Protein AF-A0A8X6MW96-F1 (afdb_monomer_lite)

pLDDT: mean 71.82, std 19.77, range [29.52, 98.19]

Structure (mmCIF, N/CA/C/O backbone):
data_AF-A0A8X6MW96-F1
#
_entry.id   AF-A0A8X6MW96-F1
#
loop_
_atom_site.group_PDB
_atom_site.id
_atom_site.type_symbol
_atom_site.label_atom_id
_atom_site.label_alt_id
_atom_site.label_comp_id
_atom_site.label_asym_id
_atom_site.label_entity_id
_atom_site.label_seq_id
_atom_site.pdbx_PDB_ins_code
_atom_site.Cartn_x
_atom_site.Cartn_y
_atom_site.Cartn_z
_atom_site.occupancy
_atom_site.B_iso_or_equiv
_atom_site.auth_seq_id
_atom_site.auth_comp_id
_atom_site.auth_asym_id
_atom_site.auth_atom_id
_atom_site.pdbx_PDB_model_num
ATOM 1 N N . MET A 1 1 ? -26.570 5.049 0.231 1.00 34.94 1 MET A N 1
ATOM 2 C CA . MET A 1 1 ? -25.877 5.867 -0.788 1.00 34.94 1 MET A CA 1
ATOM 3 C C . MET A 1 1 ? -24.520 6.232 -0.209 1.00 34.94 1 MET A C 1
ATOM 5 O O . MET A 1 1 ? -24.479 6.947 0.780 1.00 34.94 1 MET A O 1
ATOM 9 N N . GLY A 1 2 ? -23.455 5.563 -0.654 1.00 36.19 2 GLY A N 1
ATOM 10 C CA . GLY A 1 2 ? -22.195 5.472 0.093 1.00 36.19 2 GLY A CA 1
ATOM 11 C C . GLY A 1 2 ? -21.265 6.668 -0.106 1.00 36.19 2 GLY A C 1
ATOM 12 O O . GLY A 1 2 ? -21.049 7.098 -1.231 1.00 36.19 2 GLY A O 1
ATOM 13 N N . ASN A 1 3 ? -20.641 7.126 0.983 1.00 44.50 3 ASN A N 1
ATOM 14 C CA . ASN A 1 3 ? -19.585 8.152 1.017 1.00 44.50 3 ASN A CA 1
ATOM 15 C C . ASN A 1 3 ? -18.374 7.868 0.099 1.00 44.50 3 ASN A C 1
ATOM 17 O O . ASN A 1 3 ? -17.526 8.740 -0.076 1.00 44.50 3 ASN A O 1
ATOM 21 N N . SER A 1 4 ? -18.265 6.670 -0.485 1.00 42.59 4 SER A N 1
ATOM 22 C CA . SER A 1 4 ? -17.166 6.296 -1.376 1.00 42.59 4 SER A CA 1
ATOM 23 C C . SER A 1 4 ? -17.198 7.038 -2.710 1.00 42.59 4 SER A C 1
ATOM 25 O O . SER A 1 4 ? -16.136 7.368 -3.221 1.00 42.59 4 SER A O 1
ATOM 27 N N . SER A 1 5 ? -18.376 7.341 -3.266 1.00 43.88 5 SER A N 1
ATOM 28 C CA . SER A 1 5 ? -18.487 8.084 -4.529 1.00 43.88 5 SER A CA 1
ATOM 29 C C . SER A 1 5 ? -18.128 9.558 -4.352 1.00 43.88 5 SER A C 1
ATOM 31 O O . SER A 1 5 ? -17.422 10.110 -5.186 1.00 43.88 5 SER A O 1
ATOM 33 N N . PHE A 1 6 ? -18.523 10.167 -3.231 1.00 49.69 6 PHE A N 1
ATOM 34 C CA . PHE A 1 6 ? -18.127 11.534 -2.884 1.00 49.69 6 PHE A CA 1
ATOM 35 C C . PHE A 1 6 ? -16.622 11.647 -2.618 1.00 49.69 6 PHE A C 1
ATOM 37 O O . PHE A 1 6 ? -15.976 12.542 -3.150 1.00 49.69 6 PHE A O 1
ATOM 44 N N . LEU A 1 7 ? -16.034 10.724 -1.847 1.00 43.62 7 LEU A N 1
ATOM 45 C CA . LEU A 1 7 ? -14.582 10.698 -1.646 1.00 43.62 7 LEU A CA 1
ATOM 46 C C . LEU A 1 7 ? -13.837 10.428 -2.955 1.00 43.62 7 LEU A C 1
ATOM 48 O O . LEU A 1 7 ? -12.815 11.057 -3.199 1.00 43.62 7 LEU A O 1
ATOM 52 N N . LEU A 1 8 ? -14.352 9.547 -3.817 1.00 44.94 8 LEU A N 1
ATOM 53 C CA . LEU A 1 8 ? -13.788 9.312 -5.144 1.00 44.94 8 LEU A CA 1
ATOM 54 C C . LEU A 1 8 ? -13.831 10.578 -6.003 1.00 44.94 8 LEU A C 1
ATOM 56 O O . LEU A 1 8 ? -12.828 10.887 -6.631 1.00 44.94 8 LEU A O 1
ATOM 60 N N . GLU A 1 9 ? -14.934 11.327 -6.016 1.00 49.25 9 GLU A N 1
ATOM 61 C CA . GLU A 1 9 ? -15.015 12.610 -6.727 1.00 49.25 9 GLU A CA 1
ATOM 62 C C . GLU A 1 9 ? -14.120 13.683 -6.110 1.00 49.25 9 GLU A C 1
ATOM 64 O O . GLU A 1 9 ? -13.469 14.427 -6.839 1.00 49.25 9 GLU A O 1
ATOM 69 N N . LEU A 1 10 ? -14.017 13.738 -4.782 1.00 48.44 10 LEU A N 1
ATOM 70 C CA . LEU A 1 10 ? -13.117 14.646 -4.080 1.00 48.44 10 LEU A CA 1
ATOM 71 C C . LEU A 1 10 ? -11.655 14.326 -4.424 1.00 48.44 10 LEU A C 1
ATOM 73 O O . LEU A 1 10 ? -10.903 15.224 -4.783 1.00 48.44 10 LEU A O 1
ATOM 77 N N . PHE A 1 11 ? -11.249 13.054 -4.399 1.00 45.62 11 PHE A N 1
ATOM 78 C CA . PHE A 1 11 ? -9.911 12.624 -4.813 1.00 45.62 11 PHE A CA 1
ATOM 79 C C . PHE A 1 11 ? -9.698 12.746 -6.328 1.00 45.62 11 PHE A C 1
ATOM 81 O O . PHE A 1 11 ? -8.593 13.063 -6.746 1.00 45.62 11 PHE A O 1
ATOM 88 N N . LYS A 1 12 ? -10.723 12.580 -7.168 1.00 45.44 12 LYS A N 1
ATOM 89 C CA . LYS A 1 12 ? -10.636 12.872 -8.610 1.00 45.44 12 LYS A CA 1
ATOM 90 C C . LYS A 1 12 ? -10.573 14.365 -8.902 1.00 45.44 12 LYS A C 1
ATOM 92 O O . LYS A 1 12 ? -10.003 14.764 -9.895 1.00 45.44 12 LYS A O 1
ATOM 97 N N . THR A 1 13 ? -11.137 15.220 -8.067 1.00 45.59 13 THR A N 1
ATOM 98 C CA . THR A 1 13 ? -11.104 16.665 -8.316 1.00 45.59 13 THR A CA 1
ATOM 99 C C . THR A 1 13 ? -9.831 17.256 -7.720 1.00 45.59 13 THR A C 1
ATOM 101 O O . THR A 1 13 ? -9.017 17.853 -8.417 1.00 45.59 13 THR A O 1
ATOM 104 N N . TYR A 1 14 ? -9.591 17.013 -6.433 1.00 44.19 14 TYR A N 1
ATOM 105 C CA . TYR A 1 14 ? -8.442 17.544 -5.705 1.00 44.19 14 TYR A CA 1
ATOM 106 C C . TYR A 1 14 ? -7.178 16.709 -5.867 1.00 44.19 14 TYR A C 1
ATOM 108 O O . TYR A 1 14 ? -6.100 17.282 -5.929 1.00 44.19 14 TYR A O 1
ATOM 116 N N . GLY A 1 15 ? -7.274 15.383 -5.964 1.00 43.66 15 GLY A N 1
ATOM 117 C CA . GLY A 1 15 ? -6.125 14.515 -6.240 1.00 43.66 15 GLY A CA 1
ATOM 118 C C . GLY A 1 15 ? -5.692 14.570 -7.703 1.00 43.66 15 GLY A C 1
ATOM 119 O O . GLY A 1 15 ? -4.501 14.455 -7.963 1.00 43.66 15 GLY A O 1
ATOM 120 N N . THR A 1 16 ? -6.591 14.866 -8.648 1.00 47.44 16 THR A N 1
ATOM 121 C CA . THR A 1 16 ? -6.175 15.226 -10.010 1.00 47.44 16 THR A CA 1
ATOM 122 C C . THR A 1 16 ? -5.584 16.626 -10.041 1.00 47.44 16 THR A C 1
ATOM 124 O O . THR A 1 16 ? -4.539 16.770 -10.643 1.00 47.44 16 THR A O 1
ATOM 127 N N . CYS A 1 17 ? -6.109 17.631 -9.332 1.00 38.97 17 CYS A N 1
ATOM 128 C CA . CYS A 1 17 ? -5.441 18.941 -9.238 1.00 38.97 17 CYS A CA 1
ATOM 129 C C . CYS A 1 17 ? -4.075 18.877 -8.532 1.00 38.97 17 CYS A C 1
ATOM 131 O O . CYS A 1 17 ? -3.122 19.483 -9.007 1.00 38.97 17 CYS A O 1
ATOM 133 N N . LEU A 1 18 ? -3.950 18.118 -7.439 1.00 42.97 18 LEU A N 1
ATOM 134 C CA . LEU A 1 18 ? -2.696 17.906 -6.712 1.00 42.97 18 LEU A CA 1
ATOM 135 C C . LEU A 1 18 ? -1.735 17.025 -7.517 1.00 42.97 18 LEU A C 1
ATOM 137 O O . LEU A 1 18 ? -0.554 17.323 -7.585 1.00 42.97 18 LEU A O 1
ATOM 141 N N . GLY A 1 19 ? -2.234 15.979 -8.172 1.00 40.81 19 GLY A N 1
ATOM 142 C CA . GLY A 1 19 ? -1.462 15.116 -9.064 1.00 40.81 19 GLY A CA 1
ATOM 143 C C . GLY A 1 19 ? -1.008 15.844 -10.326 1.00 40.81 19 GLY A C 1
ATOM 144 O O . GLY A 1 19 ? 0.118 15.640 -10.764 1.00 40.81 19 GLY A O 1
ATOM 145 N N . PHE A 1 20 ? -1.831 16.743 -10.872 1.00 40.94 20 PHE A N 1
ATOM 146 C CA . PHE A 1 20 ? -1.469 17.628 -11.977 1.00 40.94 20 PHE A CA 1
ATOM 147 C C . PHE A 1 20 ? -0.435 18.643 -11.500 1.00 40.94 20 PHE A C 1
ATOM 149 O O . PHE A 1 20 ? 0.598 18.746 -12.135 1.00 40.94 20 PHE A O 1
ATOM 156 N N . PHE A 1 21 ? -0.646 19.302 -10.355 1.00 42.78 21 PHE A N 1
ATOM 157 C CA . PHE A 1 21 ? 0.304 20.239 -9.743 1.00 42.78 21 PHE A CA 1
ATOM 158 C C . PHE A 1 21 ? 1.662 19.585 -9.449 1.00 42.78 21 PHE A C 1
ATOM 160 O O . PHE A 1 21 ? 2.697 20.128 -9.819 1.00 42.78 21 PHE A O 1
ATOM 167 N N . VAL A 1 22 ? 1.677 18.393 -8.847 1.00 44.88 22 VAL A N 1
ATOM 168 C CA . VAL A 1 22 ? 2.905 17.646 -8.544 1.00 44.88 22 VAL A CA 1
ATOM 169 C C . VAL A 1 22 ? 3.593 17.176 -9.832 1.00 44.88 22 VAL A C 1
ATOM 171 O O . VAL A 1 22 ? 4.801 17.352 -9.973 1.00 44.88 22 VAL A O 1
ATOM 174 N N . ASN A 1 23 ? 2.846 16.663 -10.816 1.00 39.69 23 ASN A N 1
ATOM 175 C CA . ASN A 1 23 ? 3.429 16.227 -12.088 1.00 39.69 23 ASN A CA 1
ATOM 176 C C . ASN A 1 23 ? 3.961 17.381 -12.947 1.00 39.69 23 ASN A C 1
ATOM 178 O O . ASN A 1 23 ? 5.048 17.255 -13.514 1.00 39.69 23 ASN A O 1
ATOM 182 N N . THR A 1 24 ? 3.230 18.495 -13.064 1.00 39.62 24 THR A N 1
ATOM 183 C CA . THR A 1 24 ? 3.631 19.627 -13.914 1.00 39.62 24 THR A CA 1
ATOM 184 C C . THR A 1 24 ? 4.738 20.463 -13.289 1.00 39.62 24 THR A C 1
ATOM 186 O O . THR A 1 24 ? 5.618 20.914 -14.023 1.00 39.62 24 THR A O 1
ATOM 189 N N . HIS A 1 25 ? 4.740 20.652 -11.964 1.00 37.94 25 HIS A N 1
ATOM 190 C CA . HIS A 1 25 ? 5.747 21.489 -11.308 1.00 37.94 25 HIS A CA 1
ATOM 191 C C . HIS A 1 25 ? 7.007 20.742 -10.877 1.00 37.94 25 HIS A C 1
ATOM 193 O O . HIS A 1 25 ? 8.072 21.356 -10.891 1.00 37.94 25 HIS A O 1
ATOM 199 N N . PHE A 1 26 ? 6.925 19.455 -10.521 1.00 39.31 26 PHE A N 1
ATOM 200 C CA . PHE A 1 26 ? 8.068 18.758 -9.923 1.00 39.31 26 PHE A CA 1
ATOM 201 C C . PHE A 1 26 ? 8.682 17.665 -10.799 1.00 39.31 26 PHE A C 1
ATOM 203 O O . PHE A 1 26 ? 9.874 17.414 -10.656 1.00 39.31 26 PHE A O 1
ATOM 210 N N . LEU A 1 27 ? 7.931 17.027 -11.709 1.00 42.34 27 LEU A N 1
ATOM 211 C CA . LEU A 1 27 ? 8.380 15.743 -12.269 1.00 42.34 27 LEU A CA 1
ATOM 212 C C . LEU A 1 27 ? 8.700 15.710 -13.767 1.00 42.34 27 LEU A C 1
ATOM 214 O O . LEU A 1 27 ? 9.281 14.709 -14.169 1.00 42.34 27 LEU A O 1
ATOM 218 N N . LYS A 1 28 ? 8.384 16.746 -14.578 1.00 43.22 28 LYS A N 1
ATOM 219 C CA . LYS A 1 28 ? 8.680 16.842 -16.041 1.00 43.22 28 LYS A CA 1
ATOM 220 C C . LYS A 1 28 ? 8.851 15.461 -16.718 1.00 43.22 28 LYS A C 1
ATOM 222 O O . LYS A 1 28 ? 9.893 15.175 -17.304 1.00 43.22 28 LYS A O 1
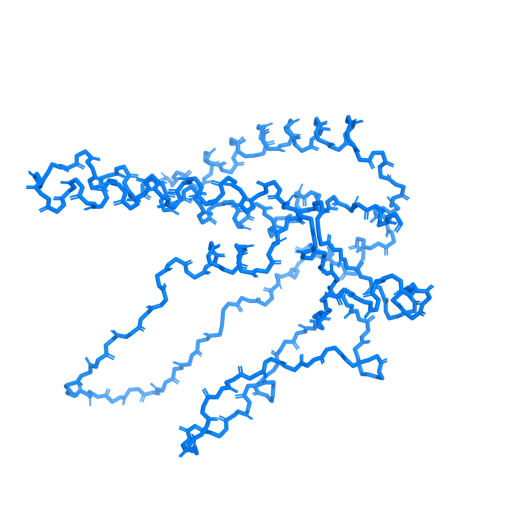ATOM 227 N N . SER A 1 29 ? 7.869 14.570 -16.553 1.00 39.66 29 SER A N 1
ATOM 228 C CA . SER A 1 29 ? 8.108 13.139 -16.778 1.00 39.66 29 SER A CA 1
ATOM 229 C C . SER A 1 29 ? 8.206 12.834 -18.280 1.00 39.66 29 SER A C 1
ATOM 231 O O . SER A 1 29 ? 7.268 13.157 -19.011 1.00 39.66 29 SER A O 1
ATOM 233 N N . PRO A 1 30 ? 9.302 12.216 -18.765 1.00 42.81 30 PRO A N 1
ATOM 234 C CA . PRO A 1 30 ? 9.485 11.873 -20.175 1.00 42.81 30 PRO A CA 1
ATOM 235 C C . PRO A 1 30 ? 8.905 10.494 -20.545 1.00 42.81 30 PRO A C 1
ATOM 237 O O . PRO A 1 30 ? 9.219 9.970 -21.612 1.00 42.81 30 PRO A O 1
ATOM 240 N N . ILE A 1 31 ? 8.088 9.870 -19.684 1.00 42.78 31 ILE A N 1
ATOM 241 C CA . ILE A 1 31 ? 7.496 8.561 -19.986 1.00 42.78 31 ILE A CA 1
ATOM 242 C C . ILE A 1 31 ? 6.427 8.694 -21.071 1.00 42.78 31 ILE A C 1
ATOM 244 O O . ILE A 1 31 ? 5.419 9.382 -20.901 1.00 42.78 31 ILE A O 1
ATOM 248 N N . ASP A 1 32 ? 6.606 7.940 -22.156 1.00 52.19 32 ASP A N 1
ATOM 249 C CA . ASP A 1 32 ? 5.532 7.656 -23.099 1.00 52.19 32 ASP A CA 1
ATOM 250 C C . ASP A 1 32 ? 4.525 6.703 -22.442 1.00 52.19 32 ASP A C 1
ATOM 252 O O . ASP A 1 32 ? 4.689 5.480 -22.432 1.00 52.19 32 ASP A O 1
ATOM 256 N N . THR A 1 33 ? 3.462 7.275 -21.877 1.00 46.66 33 THR A N 1
ATOM 257 C CA . THR A 1 33 ? 2.347 6.541 -21.262 1.00 46.66 33 THR A CA 1
ATOM 258 C C . THR A 1 33 ? 1.745 5.492 -22.199 1.00 46.66 33 THR A C 1
ATOM 260 O O . THR A 1 33 ? 1.176 4.509 -21.726 1.00 46.66 33 THR A O 1
ATOM 263 N N . ARG A 1 34 ? 1.922 5.625 -23.523 1.00 50.59 34 ARG A N 1
ATOM 264 C CA . ARG A 1 34 ? 1.442 4.657 -24.518 1.00 50.59 34 ARG A CA 1
ATOM 265 C C . ARG A 1 34 ? 2.232 3.348 -24.502 1.00 50.59 34 ARG A C 1
ATOM 267 O O . ARG A 1 34 ? 1.637 2.310 -24.776 1.00 50.59 34 ARG A O 1
ATOM 274 N N . LYS A 1 35 ? 3.526 3.373 -24.150 1.00 53.75 35 LYS A N 1
ATOM 275 C CA . LYS A 1 35 ? 4.395 2.179 -24.092 1.00 53.75 35 LYS A CA 1
ATOM 276 C C . LYS A 1 35 ? 3.944 1.192 -23.009 1.00 53.75 35 LYS A C 1
ATOM 278 O O . LYS A 1 35 ? 4.022 -0.015 -23.210 1.00 53.75 35 LYS A O 1
ATOM 283 N N . TYR A 1 36 ? 3.441 1.703 -21.885 1.00 51.38 36 TYR A N 1
ATOM 284 C CA . TYR A 1 36 ? 3.087 0.902 -20.707 1.00 51.38 36 TYR A CA 1
ATOM 285 C C . TYR A 1 36 ? 1.573 0.748 -20.492 1.00 51.38 36 TYR A C 1
ATOM 287 O O . TYR A 1 36 ? 1.143 -0.129 -19.742 1.00 51.38 36 TYR A O 1
ATOM 295 N N . ALA A 1 37 ? 0.744 1.547 -21.173 1.00 50.09 37 ALA A N 1
ATOM 296 C CA . ALA A 1 37 ? -0.714 1.447 -21.085 1.00 50.09 37 ALA A CA 1
ATOM 297 C C . ALA A 1 37 ? -1.246 0.067 -21.505 1.00 50.09 37 ALA A C 1
ATOM 299 O O . ALA A 1 37 ? -2.164 -0.450 -20.874 1.00 50.09 37 ALA A O 1
ATOM 300 N N . SER A 1 38 ? -0.665 -0.563 -22.529 1.00 52.03 38 SER A N 1
ATOM 301 C CA . SER A 1 38 ? -1.065 -1.913 -22.956 1.00 52.03 38 SER A CA 1
ATOM 302 C C . SER A 1 38 ? -0.674 -3.004 -21.953 1.00 52.03 38 SER A C 1
ATOM 304 O O . SER A 1 38 ? -1.350 -4.028 -21.888 1.00 52.03 38 SER A O 1
ATOM 306 N N . VAL A 1 39 ? 0.381 -2.773 -21.165 1.00 54.53 39 VAL A N 1
ATOM 307 C CA . VAL A 1 39 ? 0.943 -3.728 -20.198 1.00 54.53 39 VAL A CA 1
ATOM 308 C C . VAL A 1 39 ? 0.195 -3.684 -18.864 1.00 54.53 39 VAL A C 1
ATOM 310 O O . VAL A 1 39 ? -0.086 -4.731 -18.293 1.00 54.53 39 VAL A O 1
ATOM 313 N N . PHE A 1 40 ? -0.167 -2.490 -18.379 1.00 52.34 40 PHE A N 1
ATOM 314 C CA . PHE A 1 40 ? -0.742 -2.318 -17.034 1.00 52.34 40 PHE A CA 1
ATOM 315 C C . PHE A 1 40 ? -2.196 -1.821 -17.021 1.00 52.34 40 PHE A C 1
ATOM 317 O O . PHE A 1 40 ? -2.861 -1.870 -15.986 1.00 52.34 40 PHE A O 1
ATOM 324 N N . VAL A 1 41 ? -2.717 -1.332 -18.153 1.00 49.41 41 VAL A N 1
ATOM 325 C CA . VAL A 1 41 ? -4.037 -0.684 -18.246 1.00 49.41 41 VAL A CA 1
ATOM 326 C C . VAL A 1 41 ? -4.913 -1.392 -19.279 1.00 49.41 41 VAL A C 1
ATOM 328 O O . VAL A 1 41 ? -5.479 -0.792 -20.192 1.00 49.41 41 VAL A O 1
ATOM 331 N N . THR A 1 42 ? -5.115 -2.698 -19.119 1.00 48.75 42 THR A N 1
ATOM 332 C CA . THR A 1 42 ? -6.269 -3.350 -19.749 1.00 48.75 42 THR A CA 1
ATOM 333 C C . THR A 1 42 ? -7.519 -2.953 -18.957 1.00 48.75 42 THR A C 1
ATOM 335 O O . THR A 1 42 ? -7.634 -3.225 -17.756 1.00 48.75 42 THR A O 1
ATOM 338 N N . LYS A 1 43 ? -8.478 -2.267 -19.600 1.00 49.81 43 LYS A N 1
ATOM 339 C CA . LYS A 1 43 ? -9.700 -1.756 -18.936 1.00 49.81 43 LYS A CA 1
ATOM 340 C C . LYS A 1 43 ? -10.485 -2.843 -18.184 1.00 49.81 43 LYS A C 1
ATOM 342 O O . LYS A 1 43 ? -11.088 -2.535 -17.163 1.00 49.81 43 LYS A O 1
ATOM 347 N N . ASN A 1 44 ? -10.389 -4.098 -18.624 1.00 52.12 44 ASN A N 1
ATOM 348 C CA . ASN A 1 44 ? -11.185 -5.216 -18.108 1.00 52.12 44 ASN A CA 1
ATOM 349 C C . ASN A 1 44 ? -10.477 -6.095 -17.058 1.00 52.12 44 ASN A C 1
ATOM 351 O O . ASN A 1 44 ? -11.092 -7.039 -16.577 1.00 52.12 44 ASN A O 1
ATOM 355 N N . GLN A 1 45 ? -9.215 -5.827 -16.703 1.00 56.56 45 GLN A N 1
ATOM 356 C CA . GLN A 1 45 ? -8.475 -6.650 -15.734 1.00 56.56 45 GLN A CA 1
ATOM 357 C C . GLN A 1 45 ? -8.253 -5.896 -14.423 1.00 56.56 45 GLN A C 1
ATOM 359 O O . GLN A 1 45 ? -7.695 -4.801 -14.415 1.00 56.56 45 GLN A O 1
ATOM 364 N N . THR A 1 46 ? -8.710 -6.450 -13.305 1.00 59.62 46 THR A N 1
ATOM 365 C CA . THR A 1 46 ? -8.338 -5.982 -11.963 1.00 59.62 46 THR A CA 1
ATOM 366 C C . THR A 1 46 ? -6.991 -6.582 -11.569 1.00 59.62 46 THR A C 1
ATOM 368 O O . THR A 1 46 ? -6.676 -7.696 -11.983 1.00 59.62 46 THR A O 1
ATOM 371 N N . TYR A 1 47 ? -6.202 -5.866 -10.766 1.00 68.12 47 TYR A N 1
ATOM 372 C CA . TYR A 1 47 ? -5.000 -6.449 -10.167 1.00 68.12 47 TYR A CA 1
ATOM 373 C C . TYR A 1 47 ? -5.388 -7.548 -9.161 1.00 68.12 47 TYR A C 1
ATOM 375 O O . TYR A 1 47 ? -6.518 -7.570 -8.662 1.00 68.12 47 TYR A O 1
ATOM 383 N N . GLN A 1 48 ? -4.466 -8.470 -8.876 1.00 70.62 48 GLN A N 1
ATOM 384 C CA . GLN A 1 48 ? -4.683 -9.508 -7.868 1.00 70.62 48 GLN A CA 1
ATOM 385 C C . GLN A 1 48 ? -4.839 -8.875 -6.477 1.00 70.62 48 GLN A C 1
ATOM 387 O O . GLN A 1 48 ? -3.978 -8.120 -6.032 1.00 70.62 48 GLN A O 1
ATOM 392 N N . GLY A 1 49 ? -5.959 -9.164 -5.810 1.00 73.44 49 GLY A N 1
ATOM 393 C CA . GLY A 1 49 ? -6.258 -8.669 -4.466 1.00 73.44 49 GLY A CA 1
ATOM 394 C C . GLY A 1 49 ? -5.633 -9.513 -3.350 1.00 73.44 49 GLY A C 1
ATOM 395 O O . GLY A 1 49 ? -4.669 -10.243 -3.560 1.00 73.44 49 GLY A O 1
ATOM 396 N N . ALA A 1 50 ? -6.204 -9.419 -2.149 1.00 76.75 50 ALA A N 1
ATOM 397 C CA . ALA A 1 50 ? -5.766 -10.210 -1.003 1.00 76.75 50 ALA A CA 1
ATOM 398 C C . ALA A 1 50 ? -6.011 -11.714 -1.212 1.00 76.75 50 ALA A C 1
ATOM 400 O O . ALA A 1 50 ? -6.994 -12.118 -1.838 1.00 76.75 50 ALA A O 1
ATOM 401 N N . LEU A 1 51 ? -5.133 -12.532 -0.636 1.00 75.38 51 LEU A N 1
ATOM 402 C CA . LEU A 1 51 ? -5.308 -13.977 -0.561 1.00 75.38 51 LEU A CA 1
ATOM 403 C C . LEU A 1 51 ? -6.190 -14.321 0.636 1.00 75.38 51 LEU A C 1
ATOM 405 O O . LEU A 1 51 ? -5.967 -13.825 1.738 1.00 75.38 51 LEU A O 1
ATOM 409 N N . ASN A 1 52 ? -7.171 -15.190 0.411 1.00 74.25 52 ASN A N 1
ATOM 410 C CA . ASN A 1 52 ? -8.035 -15.709 1.460 1.00 74.25 52 ASN A CA 1
ATOM 411 C C . ASN A 1 52 ? -7.765 -17.199 1.616 1.00 74.25 52 ASN A C 1
ATOM 413 O O . ASN A 1 52 ? -7.986 -17.972 0.685 1.00 74.25 52 ASN A O 1
ATOM 417 N N . TYR A 1 53 ? -7.309 -17.594 2.799 1.00 72.62 53 TYR A N 1
ATOM 418 C CA . TYR A 1 53 ? -7.190 -18.998 3.152 1.00 72.62 53 TYR A CA 1
ATOM 419 C C . TYR A 1 53 ? -8.487 -19.447 3.827 1.00 72.62 53 TYR A C 1
ATOM 421 O O . TYR A 1 53 ? -8.801 -19.018 4.937 1.00 72.62 53 TYR A O 1
ATOM 429 N N . CYS A 1 54 ? -9.267 -20.276 3.136 1.00 67.75 54 CYS A N 1
ATOM 430 C CA . CYS A 1 54 ? -10.528 -20.802 3.644 1.00 67.75 54 CYS A CA 1
ATOM 431 C C . CYS A 1 54 ? -10.419 -22.316 3.814 1.00 67.75 54 CYS A C 1
ATOM 433 O O . CYS A 1 54 ? -10.364 -23.050 2.829 1.00 67.75 54 CYS A O 1
ATOM 435 N N . ILE A 1 55 ? -10.427 -22.786 5.062 1.00 69.06 55 ILE A N 1
ATOM 436 C CA . ILE A 1 55 ? -10.626 -24.206 5.362 1.00 69.06 55 ILE A CA 1
ATOM 437 C C . ILE A 1 55 ? -12.143 -24.450 5.452 1.00 69.06 55 ILE A C 1
ATOM 439 O O . ILE A 1 55 ? -12.814 -23.719 6.184 1.00 69.06 55 ILE A O 1
ATOM 443 N N . PRO A 1 56 ? -12.705 -25.439 4.733 1.00 66.31 56 PRO A N 1
ATOM 444 C CA . PRO A 1 56 ? -14.132 -25.726 4.797 1.00 66.31 56 PRO A CA 1
ATOM 445 C C . PRO A 1 56 ? -14.605 -26.153 6.197 1.00 66.31 56 PRO A C 1
ATOM 447 O O . PRO A 1 56 ? -13.983 -26.982 6.860 1.00 66.31 56 PRO A O 1
ATOM 450 N N . GLU A 1 57 ? -15.743 -25.570 6.573 1.00 66.56 57 GLU A N 1
ATOM 451 C CA . GLU A 1 57 ? -16.755 -25.939 7.574 1.00 66.56 57 GLU A CA 1
ATOM 452 C C . GLU A 1 57 ? -16.398 -27.036 8.592 1.00 66.56 57 GLU A C 1
ATOM 454 O O . GLU A 1 57 ? -16.769 -28.204 8.465 1.00 66.56 57 GLU A O 1
ATOM 459 N N . LYS A 1 58 ? -15.778 -26.613 9.695 1.00 73.44 58 LYS A N 1
ATOM 460 C CA . LYS A 1 58 ? -15.884 -27.284 10.995 1.00 73.44 58 LYS A CA 1
ATOM 461 C C . LYS A 1 58 ? -16.171 -26.235 12.065 1.00 73.44 58 LYS A C 1
ATOM 463 O O . LYS A 1 58 ? -15.716 -25.098 11.959 1.00 73.44 58 LYS A O 1
ATOM 468 N N . ALA A 1 59 ? -16.943 -26.610 13.080 1.00 82.44 59 ALA A N 1
ATOM 469 C CA . ALA A 1 59 ? -17.018 -25.822 14.302 1.00 82.44 59 ALA A CA 1
ATOM 470 C C . ALA A 1 59 ? -15.708 -26.015 15.074 1.00 82.44 59 ALA A C 1
ATOM 472 O O . ALA A 1 59 ? -15.222 -27.141 15.192 1.00 82.44 59 ALA A O 1
ATOM 473 N N . TYR A 1 60 ? -15.141 -24.917 15.560 1.00 82.88 60 TYR A N 1
ATOM 474 C CA . TYR A 1 60 ? -13.920 -24.916 16.353 1.00 82.88 60 TYR A CA 1
ATOM 475 C C . TYR A 1 60 ? -14.193 -24.183 17.662 1.00 82.88 60 TYR A C 1
ATOM 477 O O . TYR A 1 60 ? -14.727 -23.072 17.643 1.00 82.88 60 TYR A O 1
ATOM 485 N N . ASP A 1 61 ? -13.803 -24.801 18.770 1.00 88.62 61 ASP A N 1
ATOM 486 C CA . ASP A 1 61 ? -13.746 -24.155 20.078 1.00 88.62 61 ASP A CA 1
ATOM 487 C C . ASP A 1 61 ? -12.374 -23.476 20.263 1.00 88.62 61 ASP A C 1
ATOM 489 O O . ASP A 1 61 ? -11.403 -23.825 19.588 1.00 88.62 61 ASP A O 1
ATOM 493 N N . ASP A 1 62 ? -12.297 -22.486 21.157 1.00 90.00 62 ASP A N 1
ATOM 494 C CA . ASP A 1 62 ? -11.047 -21.825 21.578 1.00 90.00 62 ASP A CA 1
ATOM 495 C C . ASP A 1 62 ? -10.197 -21.201 20.449 1.00 90.00 62 ASP A C 1
ATOM 497 O O . ASP A 1 62 ? -8.965 -21.265 20.425 1.00 90.00 62 ASP A O 1
ATOM 501 N N . VAL A 1 63 ? -10.857 -20.529 19.504 1.00 85.81 63 VAL A N 1
ATOM 502 C CA . VAL A 1 63 ? -10.189 -19.848 18.386 1.00 85.81 63 VAL A CA 1
ATOM 503 C C . VAL A 1 63 ? -9.574 -18.515 18.824 1.00 85.81 63 VAL A C 1
ATOM 505 O O . VAL A 1 63 ? -10.268 -17.601 19.270 1.00 85.81 63 VAL A O 1
ATOM 508 N N . SER A 1 64 ? -8.264 -18.365 18.613 1.00 88.50 64 SER A N 1
ATOM 509 C CA . SER A 1 64 ? -7.557 -17.086 18.763 1.00 88.50 64 SER A CA 1
ATOM 510 C C . SER A 1 64 ? -7.523 -16.312 17.445 1.00 88.50 64 SER A C 1
ATOM 512 O O . SER A 1 64 ? -7.097 -16.840 16.420 1.00 88.50 64 SER A O 1
ATOM 514 N N . VAL A 1 65 ? -7.928 -15.038 17.476 1.00 87.00 65 VAL A N 1
ATOM 515 C CA . VAL A 1 65 ? -7.919 -14.148 16.304 1.00 87.00 65 VAL A CA 1
ATOM 516 C C . VAL A 1 65 ? -6.725 -13.202 16.384 1.00 87.00 65 VAL A C 1
ATOM 518 O O . VAL A 1 65 ? -6.608 -12.415 17.323 1.00 87.00 65 VAL A O 1
ATOM 521 N N . MET A 1 66 ? -5.856 -13.262 15.376 1.00 86.44 66 MET A N 1
ATOM 522 C CA . MET A 1 66 ? -4.702 -12.377 15.218 1.00 86.44 66 MET A CA 1
ATOM 523 C C . MET A 1 66 ? -4.853 -11.588 13.916 1.00 86.44 66 MET A C 1
ATOM 525 O O . MET A 1 66 ? -5.231 -12.152 12.893 1.00 86.44 66 MET A O 1
ATOM 529 N N . ASP A 1 67 ? -4.575 -10.286 13.958 1.00 86.19 67 ASP A N 1
ATOM 530 C CA . ASP A 1 67 ? -4.687 -9.390 12.803 1.00 86.19 67 ASP A CA 1
ATOM 531 C C . ASP A 1 67 ? -3.553 -8.355 12.813 1.00 86.19 67 ASP A C 1
ATOM 533 O O . ASP A 1 67 ? -3.068 -7.933 13.869 1.00 86.19 67 ASP A O 1
ATOM 537 N N . PHE A 1 68 ? -3.152 -7.911 11.624 1.00 85.62 68 PHE A N 1
ATOM 538 C CA . PHE A 1 68 ? -2.214 -6.816 11.455 1.00 85.62 68 PHE A CA 1
ATOM 539 C C . PHE A 1 68 ? -2.918 -5.474 11.660 1.00 85.62 68 PHE A C 1
ATOM 541 O O . PHE A 1 68 ? -3.769 -5.038 10.879 1.00 85.62 68 PHE A O 1
ATOM 548 N N . ALA A 1 69 ? -2.486 -4.727 12.673 1.00 84.75 69 ALA A N 1
ATOM 549 C CA . ALA A 1 69 ? -2.980 -3.376 12.886 1.00 84.75 69 ALA A CA 1
ATOM 550 C C . ALA A 1 69 ? -2.549 -2.444 11.737 1.00 84.75 69 ALA A C 1
ATOM 552 O O . ALA A 1 69 ? -1.396 -2.030 11.644 1.00 84.75 69 ALA A O 1
ATOM 553 N N . SER A 1 70 ? -3.511 -2.026 10.909 1.00 85.19 70 SER A N 1
ATOM 554 C CA . SER A 1 70 ? -3.279 -1.093 9.791 1.00 85.19 70 SER A CA 1
ATOM 555 C C . SER A 1 70 ? -2.295 -1.651 8.751 1.00 85.19 70 SER A C 1
ATOM 557 O O . SER A 1 70 ? -1.310 -1.000 8.417 1.00 85.19 70 SER A O 1
ATOM 559 N N . MET A 1 71 ? -2.578 -2.850 8.233 1.00 87.56 71 MET A N 1
ATOM 560 C CA . MET A 1 71 ? -1.724 -3.575 7.281 1.00 87.56 71 MET A CA 1
ATOM 561 C C . MET A 1 71 ? -1.221 -2.721 6.098 1.00 87.56 71 MET A C 1
ATOM 563 O O . MET A 1 71 ? -0.016 -2.517 5.976 1.00 87.56 71 MET A O 1
ATOM 567 N N . TYR A 1 72 ? -2.112 -2.173 5.256 1.00 85.62 72 TYR A N 1
ATOM 568 C CA . TYR A 1 72 ? -1.691 -1.397 4.074 1.00 85.62 72 TYR A CA 1
ATOM 569 C C . TYR A 1 72 ? -0.889 -0.134 4.424 1.00 85.62 72 TYR A C 1
ATOM 571 O O . TYR A 1 72 ? 0.170 0.073 3.833 1.00 85.62 72 TYR A O 1
ATOM 579 N N . PRO A 1 73 ? -1.309 0.694 5.402 1.00 87.25 73 PRO A N 1
ATOM 580 C CA . PRO A 1 73 ? -0.490 1.823 5.838 1.00 87.25 73 PRO A CA 1
ATOM 581 C C . PRO A 1 73 ? 0.905 1.420 6.332 1.00 87.25 73 PRO A C 1
ATOM 583 O O . PRO A 1 73 ? 1.890 2.068 5.990 1.00 87.25 73 PRO A O 1
ATOM 586 N N . SER A 1 74 ? 1.005 0.335 7.102 1.00 87.62 74 SER A N 1
ATOM 587 C CA . SER A 1 74 ? 2.286 -0.178 7.597 1.00 87.62 74 SER A CA 1
ATOM 588 C C . SER A 1 74 ? 3.184 -0.676 6.459 1.00 87.62 74 SER A C 1
ATOM 590 O O . SER A 1 74 ? 4.397 -0.469 6.501 1.00 87.62 74 SER A O 1
ATOM 592 N N . ALA A 1 75 ? 2.607 -1.264 5.408 1.00 85.12 75 ALA A N 1
ATOM 593 C CA . ALA A 1 75 ? 3.342 -1.635 4.200 1.00 85.12 75 ALA A CA 1
ATOM 594 C C . ALA A 1 75 ? 3.897 -0.401 3.462 1.00 85.12 75 ALA A C 1
ATOM 596 O O . ALA A 1 75 ? 5.068 -0.394 3.086 1.00 85.12 75 ALA A O 1
ATOM 597 N N . LEU A 1 76 ? 3.100 0.673 3.331 1.00 84.25 76 LEU A N 1
ATOM 598 C CA . LEU A 1 76 ? 3.560 1.931 2.726 1.00 84.25 76 LEU A CA 1
ATOM 599 C C . LEU A 1 76 ? 4.748 2.533 3.485 1.00 84.25 76 LEU A C 1
ATOM 601 O O . LEU A 1 76 ? 5.719 2.959 2.867 1.00 84.25 76 LEU A O 1
ATOM 605 N N . LEU A 1 77 ? 4.679 2.536 4.820 1.00 87.88 77 LEU A N 1
ATOM 606 C CA . LEU A 1 77 ? 5.743 3.058 5.677 1.00 87.88 77 LEU A CA 1
ATOM 607 C C . LEU A 1 77 ? 7.016 2.213 5.617 1.00 87.88 77 LEU A C 1
ATOM 609 O O . LEU A 1 77 ? 8.099 2.750 5.416 1.00 87.88 77 LEU A O 1
ATOM 613 N N . SER A 1 78 ? 6.883 0.900 5.813 1.00 87.00 78 SER A N 1
ATOM 614 C CA . SER A 1 78 ? 8.030 -0.010 5.941 1.00 87.00 78 SER A CA 1
ATOM 615 C C . SER A 1 78 ? 8.845 -0.142 4.661 1.00 87.00 78 SER A C 1
ATOM 617 O O . SER A 1 78 ? 10.042 -0.381 4.739 1.00 87.00 78 SER A O 1
ATOM 619 N N . SER A 1 79 ? 8.204 0.015 3.502 1.00 84.56 79 SER A N 1
ATOM 620 C CA . SER A 1 79 ? 8.861 -0.084 2.197 1.00 84.56 79 SER A CA 1
ATOM 621 C C . SER A 1 79 ? 9.007 1.267 1.501 1.00 84.56 79 SER A C 1
ATOM 623 O O . SER A 1 79 ? 9.221 1.299 0.298 1.00 84.56 79 SER A O 1
ATOM 625 N N . ASN A 1 80 ? 8.837 2.384 2.220 1.00 84.75 80 ASN A N 1
ATOM 626 C CA . ASN A 1 80 ? 8.968 3.738 1.674 1.00 84.75 80 ASN A CA 1
ATOM 627 C C . ASN A 1 80 ? 8.194 3.953 0.352 1.00 84.75 80 ASN A C 1
ATOM 629 O O . ASN A 1 80 ? 8.677 4.606 -0.575 1.00 84.75 80 ASN A O 1
ATOM 633 N N . LEU A 1 81 ? 7.002 3.359 0.232 1.00 82.88 81 LEU A N 1
ATOM 634 C CA . LEU A 1 81 ? 6.256 3.324 -1.025 1.00 82.88 81 LEU A CA 1
ATOM 635 C C . LEU A 1 81 ? 5.579 4.668 -1.283 1.00 82.88 81 LEU A C 1
ATOM 637 O O . LEU A 1 81 ? 4.689 5.099 -0.548 1.00 82.88 81 LEU A O 1
ATOM 641 N N . CYS A 1 82 ? 5.977 5.313 -2.370 1.00 81.06 82 CYS A N 1
ATOM 642 C CA . CYS A 1 82 ? 5.417 6.566 -2.848 1.00 81.06 82 CYS A CA 1
ATOM 643 C C . CYS A 1 82 ? 5.720 6.709 -4.336 1.00 81.06 82 CYS A C 1
ATOM 645 O O . CYS A 1 82 ? 6.698 6.153 -4.821 1.00 81.06 82 CYS A O 1
ATOM 647 N N . TYR A 1 83 ? 4.943 7.528 -5.044 1.00 73.25 83 TYR A N 1
ATOM 648 C CA . TYR A 1 83 ? 5.183 7.800 -6.463 1.00 73.25 83 TYR A CA 1
ATOM 649 C C . TYR A 1 83 ? 6.628 8.251 -6.745 1.00 73.25 83 TYR A C 1
ATOM 651 O O . TYR A 1 83 ? 7.285 7.715 -7.621 1.00 73.25 83 TYR A O 1
ATOM 659 N N . GLY A 1 84 ? 7.175 9.163 -5.934 1.00 72.56 84 GLY A N 1
ATOM 660 C CA . GLY A 1 84 ? 8.552 9.646 -6.102 1.00 72.56 84 GLY A CA 1
ATOM 661 C C . GLY A 1 84 ? 9.663 8.642 -5.765 1.00 72.56 84 GLY A C 1
ATOM 662 O O . GLY A 1 84 ? 10.825 8.946 -6.010 1.00 72.56 84 GLY A O 1
ATOM 663 N N . THR A 1 85 ? 9.343 7.477 -5.197 1.00 79.25 85 THR A N 1
ATOM 664 C CA . THR A 1 85 ? 10.337 6.502 -4.722 1.00 79.25 85 THR A CA 1
ATOM 665 C C . THR A 1 85 ? 10.144 5.101 -5.281 1.00 79.25 85 THR A C 1
ATOM 667 O O . THR A 1 85 ? 10.993 4.253 -5.026 1.00 79.25 85 THR A O 1
ATOM 670 N N . CYS A 1 86 ? 9.092 4.829 -6.058 1.00 80.25 86 CYS A N 1
ATOM 671 C CA . CYS A 1 86 ? 8.910 3.540 -6.718 1.00 80.25 86 CYS A CA 1
ATOM 672 C C . CYS A 1 86 ? 8.663 3.671 -8.225 1.00 80.25 86 CYS A C 1
ATOM 674 O O . CYS A 1 86 ? 8.045 4.618 -8.706 1.00 80.25 86 CYS A O 1
ATOM 676 N N . THR A 1 87 ? 9.143 2.685 -8.979 1.00 76.56 87 THR A N 1
ATOM 677 C CA . THR A 1 87 ? 8.896 2.563 -10.418 1.00 76.56 87 THR A CA 1
ATOM 678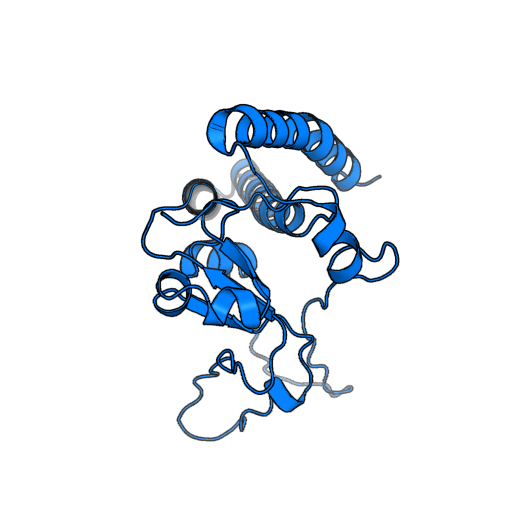 C C . THR A 1 87 ? 8.753 1.101 -10.823 1.00 76.56 87 THR A C 1
ATOM 680 O O . THR A 1 87 ? 9.192 0.208 -10.101 1.00 76.56 87 THR A O 1
ATOM 683 N N . ILE A 1 88 ? 8.146 0.860 -11.984 1.00 81.12 88 ILE A N 1
ATOM 684 C CA . ILE A 1 88 ? 8.116 -0.453 -12.625 1.00 81.12 88 ILE A CA 1
ATOM 685 C C . ILE A 1 88 ? 9.039 -0.403 -13.838 1.00 81.12 88 ILE A C 1
ATOM 687 O O . ILE A 1 88 ? 8.901 0.467 -14.696 1.00 81.12 88 ILE A O 1
ATOM 691 N N . MET A 1 89 ? 9.969 -1.346 -13.907 1.00 80.12 89 MET A N 1
ATOM 692 C CA . MET A 1 89 ? 10.921 -1.497 -15.001 1.00 80.12 89 MET A CA 1
ATOM 693 C C . MET A 1 89 ? 10.690 -2.839 -15.686 1.00 80.12 89 MET A C 1
ATOM 695 O O . MET A 1 89 ? 10.356 -3.833 -15.039 1.00 80.12 89 MET A O 1
ATOM 699 N N . THR A 1 90 ? 10.887 -2.887 -17.000 1.00 85.06 90 THR A N 1
ATOM 700 C CA . THR A 1 90 ? 11.109 -4.174 -17.673 1.00 85.06 90 THR A CA 1
ATOM 701 C C . THR A 1 90 ? 12.422 -4.784 -17.189 1.00 85.06 90 THR A C 1
ATOM 703 O O . THR A 1 90 ? 13.325 -4.072 -16.743 1.00 85.06 90 THR A O 1
ATOM 706 N N . ARG A 1 91 ? 12.562 -6.103 -17.327 1.00 88.88 91 ARG A N 1
ATOM 707 C CA . ARG A 1 91 ? 13.831 -6.794 -17.081 1.00 88.88 91 ARG A CA 1
ATOM 708 C C . ARG A 1 91 ? 15.011 -6.118 -17.783 1.00 88.88 91 ARG A C 1
ATOM 710 O O . ARG A 1 91 ? 16.045 -5.909 -17.160 1.00 88.88 91 ARG A O 1
ATOM 717 N N . ASP A 1 92 ? 14.857 -5.775 -19.059 1.00 88.44 92 ASP A N 1
ATOM 718 C CA . ASP A 1 92 ? 15.953 -5.222 -19.860 1.00 88.44 92 ASP A CA 1
ATOM 719 C C . ASP A 1 92 ? 16.346 -3.817 -19.371 1.00 88.44 92 ASP A C 1
ATOM 721 O O . ASP A 1 92 ? 17.530 -3.500 -19.284 1.00 88.44 92 ASP A O 1
ATOM 725 N N . GLU A 1 93 ? 15.368 -2.997 -18.970 1.00 86.12 93 GLU A N 1
ATOM 726 C CA . GLU A 1 93 ? 15.611 -1.688 -18.348 1.00 86.12 93 GLU A CA 1
ATOM 727 C C . GLU A 1 93 ? 16.326 -1.826 -16.996 1.00 86.12 93 GLU A C 1
ATOM 729 O O . GLU A 1 93 ? 17.233 -1.049 -16.701 1.00 86.12 93 GLU A O 1
ATOM 734 N N . TRP A 1 94 ? 15.949 -2.818 -16.183 1.00 89.25 94 TRP A N 1
ATOM 735 C CA . TRP A 1 94 ? 16.595 -3.092 -14.897 1.00 89.25 94 TRP A CA 1
ATOM 736 C C . TRP A 1 94 ? 18.041 -3.583 -15.077 1.00 89.25 94 TRP A C 1
ATOM 738 O O . TRP A 1 94 ? 18.962 -3.080 -14.429 1.00 89.25 94 TRP A O 1
ATOM 748 N N . LEU A 1 95 ? 18.277 -4.503 -16.019 1.00 89.31 95 LEU A N 1
ATOM 749 C CA . LEU A 1 95 ? 19.619 -4.991 -16.363 1.00 89.31 95 LEU A CA 1
ATOM 750 C C . LEU A 1 95 ? 20.518 -3.867 -16.898 1.00 89.31 95 LEU A C 1
ATOM 752 O O . LEU A 1 95 ? 21.714 -3.848 -16.612 1.00 89.31 95 LEU A O 1
ATOM 756 N N . ALA A 1 96 ? 19.946 -2.911 -17.632 1.00 89.38 96 ALA A N 1
ATOM 757 C CA . ALA A 1 96 ? 20.660 -1.755 -18.166 1.00 89.38 96 ALA A CA 1
ATOM 758 C C . ALA A 1 96 ? 20.923 -0.641 -17.131 1.00 89.38 96 ALA A C 1
ATOM 760 O O . ALA A 1 96 ? 21.644 0.308 -17.441 1.00 89.38 96 ALA A O 1
ATOM 761 N N . CYS A 1 97 ? 20.360 -0.725 -15.919 1.00 86.19 97 CYS A N 1
ATOM 762 C CA . CYS A 1 97 ? 20.445 0.322 -14.900 1.00 86.19 97 CYS A CA 1
ATOM 763 C C . CYS A 1 97 ? 21.151 -0.174 -13.621 1.00 86.19 97 CYS A C 1
ATOM 765 O O . CYS A 1 97 ? 20.494 -0.678 -12.709 1.00 86.19 97 CYS A O 1
ATOM 767 N N . PRO A 1 98 ? 22.478 0.024 -13.481 1.00 89.25 98 PRO A N 1
ATOM 768 C CA . PRO A 1 98 ? 23.216 -0.374 -12.277 1.00 89.25 98 PRO A CA 1
ATOM 769 C C . PRO A 1 98 ? 22.689 0.269 -10.986 1.00 89.25 98 PRO A C 1
ATOM 771 O O . PRO A 1 98 ? 22.728 -0.346 -9.926 1.00 89.25 98 PRO A O 1
ATOM 774 N N . ALA A 1 99 ? 22.165 1.498 -11.066 1.00 85.44 99 ALA A N 1
ATOM 775 C CA . ALA A 1 99 ? 21.567 2.176 -9.919 1.00 85.44 99 ALA A CA 1
ATOM 776 C C . ALA A 1 99 ? 20.332 1.424 -9.392 1.00 85.44 99 ALA A C 1
ATOM 778 O O . ALA A 1 99 ? 20.210 1.234 -8.186 1.00 85.44 99 ALA A O 1
ATOM 779 N N . ALA A 1 100 ? 19.462 0.931 -10.282 1.00 85.19 100 ALA A N 1
ATOM 780 C CA . ALA A 1 100 ? 18.273 0.163 -9.910 1.00 85.19 100 ALA A CA 1
ATOM 781 C C . ALA A 1 100 ? 18.615 -1.178 -9.239 1.00 85.19 100 ALA A C 1
ATOM 783 O O . ALA A 1 100 ? 17.895 -1.616 -8.345 1.00 85.19 100 ALA A O 1
ATOM 784 N N . GLN A 1 101 ? 19.733 -1.801 -9.620 1.00 87.25 101 GLN A N 1
ATOM 785 C CA . GLN A 1 101 ? 20.197 -3.072 -9.046 1.00 87.25 101 GLN A CA 1
ATOM 786 C C . GLN A 1 101 ? 20.669 -2.934 -7.591 1.00 87.25 101 GLN A C 1
ATOM 788 O O . GLN A 1 101 ? 20.646 -3.906 -6.842 1.00 87.25 101 GLN A O 1
ATOM 793 N N . ASN A 1 102 ? 21.053 -1.723 -7.177 1.00 88.25 102 ASN A N 1
ATOM 794 C CA . ASN A 1 102 ? 21.427 -1.409 -5.795 1.00 88.25 102 ASN A CA 1
ATOM 795 C C . ASN A 1 102 ? 20.228 -1.009 -4.917 1.00 88.25 102 ASN A C 1
ATOM 797 O O . ASN A 1 102 ? 20.404 -0.705 -3.736 1.00 88.25 102 ASN A O 1
ATOM 801 N N . LEU A 1 103 ? 19.022 -0.963 -5.486 1.00 89.31 103 LEU A N 1
ATOM 802 C CA . LEU A 1 103 ? 17.791 -0.625 -4.782 1.00 89.31 103 LEU A CA 1
ATOM 803 C C . LEU A 1 103 ? 16.958 -1.877 -4.501 1.00 89.31 103 LEU A C 1
ATOM 805 O O . LEU A 1 103 ? 17.149 -2.942 -5.096 1.00 89.31 103 LEU A O 1
ATOM 809 N N . LYS A 1 104 ? 15.986 -1.743 -3.595 1.00 89.69 104 LYS A N 1
ATOM 810 C CA . LYS A 1 104 ? 15.070 -2.838 -3.283 1.00 89.69 104 LYS A CA 1
ATOM 811 C C . LYS A 1 104 ? 14.243 -3.167 -4.517 1.00 89.69 104 LYS A C 1
ATOM 813 O O . LYS A 1 104 ? 13.569 -2.302 -5.072 1.00 89.69 104 LYS A O 1
ATOM 818 N N . THR A 1 105 ? 14.291 -4.432 -4.915 1.00 89.56 105 THR A N 1
ATOM 819 C CA . THR A 1 105 ? 13.615 -4.922 -6.113 1.00 89.56 105 THR A CA 1
ATOM 820 C C . THR A 1 105 ? 12.624 -6.016 -5.737 1.00 89.56 105 THR A C 1
ATOM 822 O O . THR A 1 105 ? 12.964 -6.950 -5.013 1.00 89.56 105 THR A O 1
ATOM 825 N N . ILE A 1 106 ? 11.390 -5.890 -6.221 1.00 86.50 106 ILE A N 1
ATOM 826 C CA . ILE A 1 106 ? 10.302 -6.849 -6.013 1.00 86.50 106 ILE A CA 1
ATOM 827 C C . ILE A 1 106 ? 9.822 -7.323 -7.384 1.00 86.50 106 ILE A C 1
ATOM 829 O O . ILE A 1 106 ? 9.630 -6.511 -8.288 1.00 86.50 106 ILE A O 1
ATOM 833 N N . ALA A 1 107 ? 9.600 -8.626 -7.545 1.00 85.88 107 ALA A N 1
ATOM 834 C CA . ALA A 1 107 ? 9.019 -9.166 -8.769 1.00 85.88 107 ALA A CA 1
ATOM 835 C C . ALA A 1 107 ? 7.604 -8.612 -9.002 1.00 85.88 107 ALA A C 1
ATOM 837 O O . ALA A 1 107 ? 6.748 -8.688 -8.116 1.00 85.88 107 ALA A O 1
ATOM 838 N N . TYR A 1 108 ? 7.339 -8.086 -10.201 1.00 81.19 108 TYR A N 1
ATOM 839 C CA . TYR A 1 108 ? 5.985 -7.739 -10.631 1.00 81.19 108 TYR A CA 1
ATOM 840 C C . TYR A 1 108 ? 5.388 -8.920 -11.403 1.00 81.19 108 TYR A C 1
ATOM 842 O O . TYR A 1 108 ? 5.602 -9.066 -12.609 1.00 81.19 108 TYR A O 1
ATOM 850 N N . ARG A 1 109 ? 4.648 -9.782 -10.700 1.00 75.25 109 ARG A N 1
ATOM 851 C CA . ARG A 1 109 ? 3.977 -10.952 -11.283 1.00 75.25 109 ARG A CA 1
ATOM 852 C C . ARG A 1 109 ? 2.652 -11.249 -10.588 1.00 75.25 109 ARG A C 1
ATOM 854 O O . ARG A 1 109 ? 2.380 -10.728 -9.514 1.00 75.25 109 ARG A O 1
ATOM 861 N N . VAL A 1 110 ? 1.821 -12.075 -11.221 1.00 71.12 110 VAL A N 1
ATOM 862 C CA . VAL A 1 110 ? 0.650 -12.666 -10.558 1.00 71.12 110 VAL A CA 1
ATOM 863 C C . VAL A 1 110 ? 1.154 -13.802 -9.678 1.00 71.12 110 VAL A C 1
ATOM 865 O O . VAL A 1 110 ? 1.857 -14.682 -10.171 1.00 71.12 110 VAL A O 1
ATOM 868 N N . HIS A 1 111 ? 0.800 -13.777 -8.400 1.00 69.88 111 HIS A N 1
ATOM 869 C CA . HIS A 1 111 ? 1.239 -14.780 -7.441 1.00 69.88 111 HIS A CA 1
ATOM 870 C C . HIS A 1 111 ? 0.309 -15.988 -7.447 1.00 69.88 111 HIS A C 1
ATOM 872 O O . HIS A 1 111 ? -0.916 -15.840 -7.410 1.00 69.88 111 HIS A O 1
ATOM 878 N N . GLY A 1 112 ? 0.891 -17.182 -7.480 1.00 64.88 112 GLY A N 1
ATOM 879 C CA . GLY A 1 112 ? 0.179 -18.450 -7.355 1.00 64.88 112 GLY A CA 1
ATOM 880 C C . GLY A 1 112 ? 0.365 -19.081 -5.979 1.00 64.88 112 GLY A C 1
ATOM 881 O O . GLY A 1 112 ? 1.186 -18.635 -5.186 1.00 64.88 112 GLY A O 1
ATOM 882 N N . GLU A 1 113 ? -0.355 -20.172 -5.712 1.00 60.69 113 GLU A N 1
ATOM 883 C CA . GLU A 1 113 ? -0.220 -20.946 -4.463 1.00 60.69 113 GLU A CA 1
ATOM 884 C C . GLU A 1 113 ? 1.232 -21.383 -4.202 1.00 60.69 113 GLU A C 1
ATOM 886 O O . GLU A 1 113 ? 1.688 -21.344 -3.065 1.00 60.69 113 GLU A O 1
ATOM 891 N N . LYS A 1 114 ? 1.989 -21.666 -5.272 1.00 62.50 114 LYS A N 1
ATOM 892 C CA . LYS A 1 114 ? 3.415 -22.026 -5.235 1.00 62.50 114 LYS A CA 1
ATOM 893 C C . LYS A 1 114 ? 4.333 -20.936 -4.679 1.00 62.50 114 LYS A C 1
ATOM 895 O O . LYS A 1 114 ? 5.356 -21.259 -4.091 1.00 62.50 114 LYS A O 1
ATOM 900 N N . ASP A 1 115 ? 3.982 -19.657 -4.838 1.00 62.78 115 ASP A N 1
ATOM 901 C CA . ASP A 1 115 ? 4.748 -18.546 -4.249 1.00 62.78 115 ASP A CA 1
ATOM 902 C C . ASP A 1 115 ? 4.580 -18.479 -2.717 1.00 62.78 115 ASP A C 1
ATOM 904 O O . ASP A 1 115 ? 5.336 -17.781 -2.041 1.00 62.78 115 ASP A O 1
ATOM 908 N N . PHE A 1 116 ? 3.592 -19.202 -2.173 1.00 62.00 116 PHE A N 1
ATOM 909 C CA . PHE A 1 116 ? 3.258 -19.264 -0.749 1.00 62.00 116 PHE A CA 1
ATOM 910 C C . PHE A 1 116 ? 3.335 -20.683 -0.177 1.00 62.00 116 PHE A C 1
ATOM 912 O O . PHE A 1 116 ? 2.878 -20.913 0.944 1.00 62.00 116 PHE A O 1
ATOM 919 N N . GLU A 1 117 ? 3.937 -21.626 -0.908 1.00 56.56 117 GLU A N 1
ATOM 920 C CA . GLU A 1 117 ? 4.291 -22.955 -0.405 1.00 56.56 117 GLU A CA 1
ATOM 921 C C . GLU A 1 117 ? 5.430 -22.816 0.623 1.00 56.56 117 GLU A C 1
ATOM 923 O O . GLU A 1 117 ? 6.592 -23.093 0.342 1.00 56.56 117 GLU A O 1
ATOM 928 N N . ILE A 1 118 ? 5.114 -22.341 1.832 1.00 54.78 118 ILE A N 1
ATOM 929 C CA . ILE A 1 118 ? 6.022 -22.409 2.979 1.00 54.78 118 ILE A CA 1
ATOM 930 C C . ILE A 1 118 ? 5.442 -23.362 4.017 1.00 54.78 118 ILE A C 1
ATOM 932 O O . ILE A 1 118 ? 4.305 -23.225 4.468 1.00 54.78 118 ILE A O 1
ATOM 936 N N . ASN A 1 119 ? 6.286 -24.335 4.360 1.00 49.72 119 ASN A N 1
ATOM 937 C CA . ASN A 1 119 ? 6.102 -25.414 5.320 1.00 49.72 119 ASN A CA 1
ATOM 938 C C . ASN A 1 119 ? 5.546 -24.871 6.647 1.00 49.72 119 ASN A C 1
ATOM 940 O O . ASN A 1 119 ? 6.255 -24.238 7.427 1.00 49.72 119 ASN A O 1
ATOM 944 N N . THR A 1 120 ? 4.265 -25.111 6.913 1.00 45.19 120 THR A N 1
ATOM 945 C CA . THR A 1 120 ? 3.509 -24.482 8.009 1.00 45.19 120 THR A CA 1
ATOM 946 C C . THR A 1 120 ? 3.895 -24.951 9.421 1.00 45.19 120 THR A C 1
ATOM 948 O O . THR A 1 120 ? 3.217 -24.573 10.372 1.00 45.19 120 THR A O 1
ATOM 951 N N . PHE A 1 121 ? 4.947 -25.766 9.596 1.00 48.00 121 PHE A N 1
ATOM 952 C CA . PHE A 1 121 ? 5.231 -26.437 10.876 1.00 48.00 121 PHE A CA 1
ATOM 953 C C . PHE A 1 121 ? 6.715 -26.645 11.245 1.00 48.00 121 PHE A C 1
ATOM 955 O O . PHE A 1 121 ? 6.977 -27.310 12.244 1.00 48.00 121 PHE A O 1
ATOM 962 N N . GLU A 1 122 ? 7.689 -26.095 10.512 1.00 46.56 122 GLU A N 1
ATOM 963 C CA . GLU A 1 122 ? 9.109 -26.183 10.917 1.00 46.56 122 GLU A CA 1
ATOM 964 C C . GLU A 1 122 ? 9.571 -24.930 11.687 1.00 46.56 122 GLU A C 1
ATOM 966 O O . GLU A 1 122 ? 9.059 -23.831 11.476 1.00 46.56 122 GLU A O 1
ATOM 971 N N . GLU A 1 123 ? 10.539 -25.108 12.597 1.00 52.09 123 GLU A N 1
ATOM 972 C CA . GLU A 1 123 ? 10.974 -24.191 13.676 1.00 52.09 123 GLU A CA 1
ATOM 973 C C . GLU A 1 123 ? 11.508 -22.803 13.243 1.00 52.09 123 GLU A C 1
ATOM 975 O O . GLU A 1 123 ? 12.019 -22.045 14.068 1.00 52.09 123 GLU A O 1
ATOM 980 N N . SER A 1 124 ? 11.381 -22.415 11.974 1.00 52.25 124 SER A N 1
ATOM 981 C CA . SER A 1 124 ? 11.791 -21.094 11.492 1.00 52.25 124 SER A CA 1
ATOM 982 C C . SER A 1 124 ? 10.748 -20.492 10.541 1.00 52.25 124 SER A C 1
ATOM 984 O O . SER A 1 124 ? 10.891 -20.563 9.320 1.00 52.25 124 SER A O 1
ATOM 986 N N . PRO A 1 125 ? 9.670 -19.875 11.061 1.00 49.47 125 PRO A N 1
ATOM 987 C CA . PRO A 1 125 ? 8.564 -19.407 10.243 1.00 49.47 125 PRO A CA 1
ATOM 988 C C . PRO A 1 125 ? 8.829 -17.965 9.810 1.00 49.47 125 PRO A C 1
ATOM 990 O O . PRO A 1 125 ? 8.110 -17.047 10.197 1.00 49.47 125 PRO A O 1
ATOM 993 N N . THR A 1 126 ? 9.889 -17.723 9.039 1.00 54.50 126 THR A N 1
ATOM 994 C CA . THR A 1 126 ? 10.022 -16.420 8.375 1.00 54.50 126 THR A CA 1
ATOM 995 C C . THR A 1 126 ? 9.606 -16.597 6.932 1.00 54.50 126 THR A C 1
ATOM 997 O O . THR A 1 126 ? 10.403 -17.026 6.103 1.00 54.50 126 THR A O 1
ATOM 1000 N N . PHE A 1 127 ? 8.341 -16.290 6.636 1.00 58.84 127 PHE A N 1
ATOM 1001 C CA . PHE A 1 127 ? 7.907 -16.176 5.252 1.00 58.84 127 PHE A CA 1
ATOM 1002 C C . PHE A 1 127 ? 8.787 -15.132 4.557 1.00 58.84 127 PHE A C 1
ATOM 1004 O O . PHE A 1 127 ? 8.777 -13.958 4.933 1.00 58.84 127 PHE A O 1
ATOM 1011 N N . GLN A 1 128 ? 9.575 -15.571 3.578 1.00 61.91 128 GLN A N 1
ATOM 1012 C CA . GLN A 1 128 ? 10.338 -14.687 2.712 1.00 61.91 128 GLN A CA 1
ATOM 1013 C C . GLN A 1 128 ? 9.664 -14.664 1.357 1.00 61.91 128 GLN A C 1
ATOM 1015 O O . GLN A 1 128 ? 9.499 -15.693 0.706 1.00 61.91 128 GLN A O 1
ATOM 1020 N N . TYR A 1 129 ? 9.265 -13.467 0.950 1.00 68.38 129 TYR A N 1
ATOM 1021 C CA . TYR A 1 129 ? 8.729 -13.268 -0.378 1.00 68.38 129 TYR A CA 1
ATOM 1022 C C . TYR A 1 129 ? 9.808 -13.593 -1.422 1.00 68.38 129 TYR A C 1
ATOM 1024 O O . TYR A 1 129 ? 10.950 -13.156 -1.231 1.00 68.38 129 TYR A O 1
ATOM 1032 N N . PRO A 1 130 ? 9.486 -14.318 -2.509 1.00 73.12 130 PRO A N 1
ATOM 1033 C CA . PRO A 1 130 ? 10.476 -14.662 -3.519 1.00 73.12 130 PRO A CA 1
ATOM 1034 C C . PRO A 1 130 ? 11.176 -13.407 -4.065 1.00 73.12 130 PRO A C 1
ATOM 1036 O O . PRO A 1 130 ? 10.495 -12.437 -4.422 1.00 73.12 130 PRO A O 1
ATOM 1039 N N . PRO A 1 131 ? 12.518 -13.388 -4.132 1.00 82.31 131 PRO A N 1
ATOM 1040 C CA . PRO A 1 131 ? 13.231 -12.266 -4.722 1.00 82.31 131 PRO A CA 1
ATOM 1041 C C . PRO A 1 131 ? 12.933 -12.178 -6.222 1.00 82.31 131 PRO A C 1
ATOM 1043 O O . PRO A 1 131 ? 12.561 -13.167 -6.854 1.00 82.31 131 PRO A O 1
ATOM 1046 N N . PHE A 1 132 ? 13.124 -10.988 -6.790 1.00 87.69 132 PHE A N 1
ATOM 1047 C CA . PHE A 1 132 ? 13.116 -10.818 -8.241 1.00 87.69 132 PHE A CA 1
ATOM 1048 C C . PHE A 1 132 ? 14.227 -11.656 -8.880 1.00 87.69 132 PHE A C 1
ATOM 1050 O O . PHE A 1 132 ? 15.390 -11.548 -8.486 1.00 87.69 132 PHE A O 1
ATOM 1057 N N . ASP A 1 133 ? 13.867 -12.455 -9.879 1.00 88.69 133 ASP A N 1
ATOM 1058 C CA . ASP A 1 133 ? 14.791 -13.251 -10.675 1.00 88.69 133 ASP A CA 1
ATOM 1059 C C . ASP A 1 133 ? 14.712 -12.818 -12.148 1.00 88.69 133 ASP A C 1
ATOM 1061 O O . ASP A 1 133 ? 13.726 -13.107 -12.826 1.00 88.69 133 ASP A O 1
ATOM 1065 N N . PRO A 1 134 ? 15.755 -12.176 -12.703 1.00 88.19 134 PRO A N 1
ATOM 1066 C CA . PRO A 1 134 ? 15.742 -11.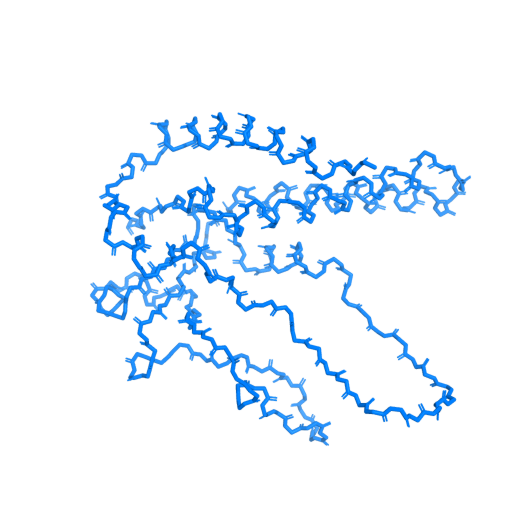726 -14.091 1.00 88.19 134 PRO A CA 1
ATOM 1067 C C . PRO A 1 134 ? 15.656 -12.882 -15.105 1.00 88.19 134 PRO A C 1
ATOM 1069 O O . PRO A 1 134 ? 15.361 -12.647 -16.277 1.00 88.19 134 PRO A O 1
ATOM 1072 N N . GLN A 1 135 ? 15.904 -14.137 -14.720 1.00 88.31 135 GLN A N 1
ATOM 1073 C CA . GLN A 1 135 ? 15.724 -15.265 -15.637 1.00 88.31 135 GLN A CA 1
ATOM 1074 C C . GLN A 1 135 ? 14.244 -15.587 -15.865 1.00 88.31 135 GLN A C 1
ATOM 1076 O O . GLN A 1 135 ? 13.870 -15.986 -16.971 1.00 88.31 135 GLN A O 1
ATOM 1081 N N . THR A 1 136 ? 13.403 -15.383 -14.851 1.00 85.88 136 THR A N 1
ATOM 1082 C CA . THR A 1 136 ? 11.996 -15.802 -14.847 1.00 85.88 136 THR A CA 1
ATOM 1083 C C . THR A 1 136 ? 11.012 -14.630 -14.858 1.00 85.88 136 THR A C 1
ATOM 1085 O O . THR A 1 136 ? 9.958 -14.724 -15.488 1.00 85.88 136 THR A O 1
ATOM 1088 N N . ASP A 1 137 ? 11.362 -13.503 -14.242 1.00 88.00 137 ASP A N 1
ATOM 1089 C CA . ASP A 1 137 ? 10.504 -12.332 -14.106 1.00 88.00 137 ASP A CA 1
ATOM 1090 C C . ASP A 1 137 ? 10.694 -11.336 -15.261 1.00 88.00 137 ASP A C 1
ATOM 1092 O O . ASP A 1 137 ? 11.799 -10.900 -15.593 1.00 88.00 137 ASP A O 1
ATOM 1096 N N . ALA A 1 138 ? 9.579 -10.927 -15.870 1.00 85.81 138 ALA A N 1
ATOM 1097 C CA . ALA A 1 138 ? 9.577 -9.964 -16.974 1.00 85.81 138 ALA A CA 1
ATOM 1098 C C . ALA A 1 138 ? 9.645 -8.500 -16.504 1.00 85.81 138 ALA A C 1
ATOM 1100 O O . ALA A 1 138 ? 10.094 -7.626 -17.252 1.00 85.81 138 ALA A O 1
ATOM 1101 N N . PHE A 1 139 ? 9.187 -8.233 -15.280 1.00 84.44 139 PHE A N 1
ATOM 1102 C CA . PHE A 1 139 ? 9.044 -6.891 -14.728 1.00 84.44 139 PHE A CA 1
ATOM 1103 C C . PHE A 1 139 ? 9.486 -6.843 -13.266 1.00 84.44 139 PHE A C 1
ATOM 1105 O O . PHE A 1 139 ? 9.245 -7.768 -12.488 1.00 84.44 139 PHE A O 1
ATOM 1112 N N . ALA A 1 140 ? 10.079 -5.716 -12.899 1.00 85.88 140 ALA A N 1
ATOM 1113 C CA . ALA A 1 140 ? 10.583 -5.422 -11.571 1.00 85.88 140 ALA A CA 1
ATOM 1114 C C . ALA A 1 140 ? 9.927 -4.148 -11.033 1.00 85.88 140 ALA A C 1
ATOM 1116 O O . ALA A 1 140 ? 9.913 -3.123 -11.713 1.00 85.88 140 ALA A O 1
ATOM 1117 N N . ILE A 1 141 ? 9.425 -4.186 -9.800 1.00 85.12 141 ILE A N 1
ATOM 1118 C CA . ILE A 1 141 ? 9.156 -2.982 -9.013 1.00 85.12 141 ILE A CA 1
ATOM 1119 C C . ILE A 1 141 ? 10.459 -2.608 -8.314 1.00 85.12 141 ILE A C 1
ATOM 1121 O O . ILE A 1 141 ? 10.972 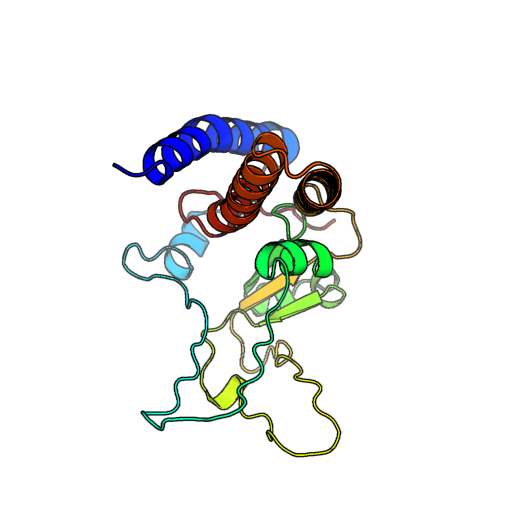-3.385 -7.511 1.00 85.12 141 ILE A O 1
ATOM 1125 N N . VAL A 1 142 ? 10.978 -1.420 -8.598 1.00 86.25 142 VAL A N 1
ATOM 1126 C CA . VAL A 1 142 ? 12.196 -0.890 -7.978 1.00 86.25 142 VAL A CA 1
ATOM 1127 C C . VAL A 1 142 ? 11.810 0.212 -7.009 1.00 86.25 142 VAL A C 1
ATOM 1129 O O . VAL A 1 142 ? 11.034 1.104 -7.357 1.00 86.25 142 VAL A O 1
ATOM 1132 N N . ILE A 1 143 ? 12.337 0.141 -5.791 1.00 86.81 143 ILE A N 1
ATOM 1133 C CA . ILE A 1 143 ? 11.979 1.022 -4.686 1.00 86.81 143 ILE A CA 1
ATOM 1134 C C . ILE A 1 143 ? 13.243 1.652 -4.102 1.00 86.81 143 ILE A C 1
ATOM 1136 O O . ILE A 1 143 ? 14.139 0.968 -3.608 1.00 86.81 143 ILE A O 1
ATOM 1140 N N . ASN A 1 144 ? 13.283 2.980 -4.110 1.00 85.06 144 ASN A N 1
ATOM 1141 C CA . ASN A 1 144 ? 14.294 3.768 -3.431 1.00 85.06 144 ASN A CA 1
ATOM 1142 C C . ASN A 1 144 ? 13.909 3.970 -1.957 1.00 85.06 144 ASN A C 1
ATOM 1144 O O . ASN A 1 144 ? 13.108 4.840 -1.619 1.00 85.06 144 ASN A O 1
ATOM 1148 N N . GLU A 1 145 ? 14.514 3.188 -1.067 1.00 85.50 145 GLU A N 1
ATOM 1149 C CA . GLU A 1 145 ? 14.359 3.332 0.389 1.00 85.50 145 GLU A CA 1
ATOM 1150 C C . GLU A 1 145 ? 15.368 4.322 1.009 1.00 85.50 145 GLU A C 1
ATOM 1152 O O . GLU A 1 145 ? 15.332 4.567 2.211 1.00 85.50 145 GLU A O 1
ATOM 1157 N N . GLN A 1 146 ? 16.266 4.910 0.209 1.00 83.06 146 GLN A N 1
ATOM 1158 C CA . GLN A 1 146 ? 17.355 5.776 0.685 1.00 83.06 146 GLN A CA 1
ATOM 1159 C C . GLN A 1 146 ? 16.921 7.232 0.913 1.00 83.06 146 GLN A C 1
ATOM 1161 O O . GLN A 1 146 ? 17.607 7.979 1.606 1.00 83.06 146 GLN A O 1
ATOM 1166 N N . THR A 1 147 ? 15.804 7.656 0.317 1.00 80.25 147 THR A N 1
ATOM 1167 C CA . THR A 1 147 ? 15.282 9.027 0.426 1.00 80.25 147 THR A CA 1
ATOM 1168 C C . THR A 1 147 ? 13.921 9.020 1.100 1.00 80.25 147 THR A C 1
ATOM 1170 O O . THR A 1 147 ? 13.097 8.158 0.814 1.00 80.25 147 THR A O 1
ATOM 1173 N N . GLU A 1 148 ? 13.661 9.963 2.005 1.00 79.12 148 GLU A N 1
ATOM 1174 C CA . GLU A 1 148 ? 12.361 10.030 2.675 1.00 79.12 148 GLU A CA 1
ATOM 1175 C C . GLU A 1 148 ? 11.254 10.350 1.666 1.00 79.12 148 GLU A C 1
ATOM 1177 O O . GLU A 1 148 ? 11.286 11.375 0.980 1.00 79.12 148 GLU A O 1
ATOM 1182 N N . ALA A 1 149 ? 10.254 9.476 1.585 1.00 82.81 149 ALA A N 1
ATOM 1183 C CA . ALA A 1 149 ? 9.149 9.674 0.673 1.00 82.81 149 ALA A CA 1
ATOM 1184 C C . ALA A 1 149 ? 8.001 10.488 1.290 1.00 82.81 149 ALA A C 1
ATOM 1186 O O . ALA A 1 149 ? 7.614 10.322 2.449 1.00 82.81 149 ALA A O 1
ATOM 1187 N N . PHE A 1 150 ? 7.377 11.314 0.450 1.00 83.69 150 PHE A N 1
ATOM 1188 C CA . PHE A 1 150 ? 6.278 12.203 0.830 1.00 83.69 150 PHE A CA 1
ATOM 1189 C C . PHE A 1 150 ? 5.070 11.467 1.429 1.00 83.69 150 PHE A C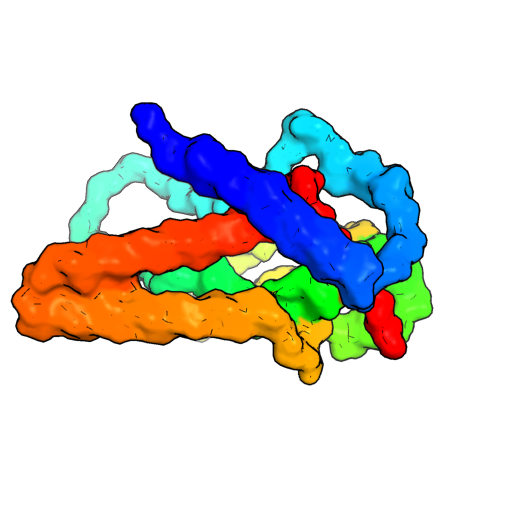 1
ATOM 1191 O O . PHE A 1 150 ? 4.553 11.853 2.479 1.00 83.69 150 PHE A O 1
ATOM 1198 N N . LEU A 1 151 ? 4.601 10.402 0.772 1.00 83.38 151 LEU A N 1
ATOM 1199 C CA . LEU A 1 151 ? 3.391 9.708 1.204 1.00 83.38 151 LEU A CA 1
ATOM 1200 C C . LEU A 1 151 ? 3.579 8.970 2.543 1.00 83.38 151 LEU A C 1
ATOM 1202 O O . LEU A 1 151 ? 2.727 9.150 3.417 1.00 83.38 151 LEU A O 1
ATOM 1206 N N . PRO A 1 152 ? 4.673 8.216 2.771 1.00 88.00 152 PRO A N 1
ATOM 1207 C CA . PRO A 1 152 ? 5.006 7.686 4.089 1.00 88.00 152 PRO A CA 1
ATOM 1208 C C . PRO A 1 152 ? 5.007 8.743 5.196 1.00 88.00 152 PRO A C 1
ATOM 1210 O O . PRO A 1 152 ? 4.438 8.505 6.261 1.00 88.00 152 PRO A O 1
ATOM 1213 N N . HIS A 1 153 ? 5.548 9.935 4.940 1.00 87.12 153 HIS A N 1
ATOM 1214 C CA . HIS A 1 153 ? 5.537 11.020 5.923 1.00 87.12 153 HIS A CA 1
ATOM 1215 C C . HIS A 1 153 ? 4.106 11.424 6.330 1.00 87.12 153 HIS A C 1
ATOM 1217 O O . HIS A 1 153 ? 3.775 11.489 7.518 1.00 87.12 153 HIS A O 1
ATOM 1223 N N . ILE A 1 154 ? 3.215 11.611 5.351 1.00 87.50 154 ILE A N 1
ATOM 1224 C CA . ILE A 1 154 ? 1.798 11.933 5.591 1.00 87.50 154 ILE A CA 1
ATOM 1225 C C . ILE A 1 154 ? 1.078 10.796 6.321 1.00 87.50 154 ILE A C 1
ATOM 1227 O O . ILE A 1 154 ? 0.335 11.027 7.278 1.00 87.50 154 ILE A O 1
ATOM 1231 N N . VAL A 1 155 ? 1.289 9.555 5.879 1.00 90.25 155 VAL A N 1
ATOM 1232 C CA . VAL A 1 155 ? 0.667 8.370 6.481 1.00 90.25 155 VAL A CA 1
ATOM 1233 C C . VAL A 1 155 ? 1.079 8.237 7.946 1.00 90.25 155 VAL A C 1
ATOM 1235 O O . VAL A 1 155 ? 0.221 7.985 8.795 1.00 90.25 155 VAL A O 1
ATOM 1238 N N . LYS A 1 156 ? 2.357 8.472 8.268 1.00 92.19 156 LYS A N 1
ATOM 1239 C CA . LYS A 1 156 ? 2.871 8.452 9.642 1.00 92.19 156 LYS A CA 1
ATOM 1240 C C . LYS A 1 156 ? 2.159 9.479 10.520 1.00 92.19 156 LYS A C 1
ATOM 1242 O O . LYS A 1 156 ? 1.657 9.113 11.581 1.00 92.19 156 LYS A O 1
ATOM 1247 N N . HIS A 1 157 ? 2.027 10.717 10.042 1.00 93.25 157 HIS A N 1
ATOM 1248 C CA . HIS A 1 157 ? 1.299 11.767 10.756 1.00 93.25 157 HIS A CA 1
ATOM 1249 C C . HIS A 1 157 ? -0.135 11.337 11.109 1.00 93.25 157 HIS A C 1
ATOM 1251 O O . HIS A 1 157 ? -0.552 11.424 12.266 1.00 93.25 157 HIS A O 1
ATOM 1257 N N . PHE A 1 158 ? -0.887 10.810 10.139 1.00 93.81 158 PHE A N 1
ATOM 1258 C CA . PHE A 1 158 ? -2.262 10.372 10.384 1.00 93.81 158 PHE A CA 1
ATOM 1259 C C . PHE A 1 158 ? -2.351 9.123 11.270 1.00 93.81 158 PHE A C 1
ATOM 1261 O O . PHE A 1 158 ? -3.294 9.002 12.052 1.00 93.81 158 PHE A O 1
ATOM 1268 N N . ILE A 1 159 ? -1.386 8.203 11.204 1.00 93.94 159 ILE A N 1
ATOM 1269 C CA . ILE A 1 159 ? -1.320 7.062 12.129 1.00 93.94 159 ILE A CA 1
ATOM 1270 C C . ILE A 1 159 ? -1.146 7.547 13.567 1.00 93.94 159 ILE A C 1
ATOM 1272 O O . ILE A 1 159 ? -1.843 7.064 14.461 1.00 93.94 159 ILE A O 1
ATOM 1276 N N . ASP A 1 160 ? -0.254 8.505 13.797 1.00 95.44 160 ASP A N 1
ATOM 1277 C CA . ASP A 1 160 ? -0.001 9.028 15.136 1.00 95.44 160 ASP A CA 1
ATOM 1278 C C . ASP A 1 160 ? -1.199 9.832 15.657 1.00 95.44 160 ASP A C 1
ATOM 1280 O O . ASP A 1 160 ? -1.623 9.640 16.801 1.00 95.44 160 ASP A O 1
ATOM 1284 N N . LEU A 1 161 ? -1.855 10.613 14.792 1.00 96.75 161 LEU A N 1
ATOM 1285 C CA . LEU A 1 161 ? -3.121 11.272 15.119 1.00 96.75 161 LEU A CA 1
ATOM 1286 C C . LEU A 1 161 ? -4.217 10.252 15.472 1.00 96.75 161 LEU A C 1
ATOM 1288 O O . LEU A 1 161 ? -4.949 10.417 16.451 1.00 96.75 161 LEU A O 1
ATOM 1292 N N . ARG A 1 162 ? -4.310 9.143 14.730 1.00 96.50 162 ARG A N 1
ATOM 1293 C CA . ARG A 1 162 ? -5.255 8.061 15.035 1.00 96.50 162 ARG A CA 1
ATOM 1294 C C . ARG A 1 162 ? -4.972 7.441 16.402 1.00 96.50 162 ARG A C 1
ATOM 1296 O O . ARG A 1 162 ? -5.912 7.246 17.172 1.00 96.50 162 ARG A O 1
ATOM 1303 N N . LYS A 1 163 ? -3.705 7.151 16.718 1.00 96.56 163 LYS A N 1
ATOM 1304 C CA . LYS A 1 163 ? -3.291 6.621 18.031 1.00 96.56 163 LYS A CA 1
ATOM 1305 C C . LYS A 1 163 ? -3.657 7.583 19.157 1.00 96.56 163 LYS A C 1
ATOM 1307 O O . LYS A 1 163 ? -4.163 7.138 20.186 1.00 96.56 163 LYS A O 1
ATOM 1312 N N . HIS A 1 164 ? -3.468 8.887 18.948 1.00 97.31 164 HIS A N 1
ATOM 1313 C CA . HIS A 1 164 ? -3.894 9.913 19.895 1.00 97.31 164 HIS A CA 1
ATOM 1314 C C . HIS A 1 164 ? -5.402 9.817 20.183 1.00 97.31 164 HIS A C 1
ATOM 1316 O O . HIS A 1 164 ? -5.790 9.653 21.340 1.00 97.31 164 HIS A O 1
ATOM 1322 N N . HIS A 1 165 ? -6.257 9.811 19.153 1.00 98.00 165 HIS A N 1
ATOM 1323 C CA . HIS A 1 165 ? -7.709 9.678 19.344 1.00 98.00 165 HIS A CA 1
ATOM 1324 C C . HIS A 1 165 ? -8.112 8.332 19.967 1.00 98.00 165 HIS A C 1
ATOM 1326 O O . HIS A 1 165 ? -9.009 8.291 20.804 1.00 98.00 165 HIS A O 1
ATOM 1332 N N . GLN A 1 166 ? -7.432 7.231 19.637 1.00 97.25 166 GLN A N 1
ATOM 1333 C CA . GLN A 1 166 ? -7.655 5.944 20.304 1.00 97.25 166 GLN A CA 1
ATOM 1334 C C . GLN A 1 166 ? -7.328 6.004 21.801 1.00 97.25 166 GLN A C 1
ATOM 1336 O O . GLN A 1 166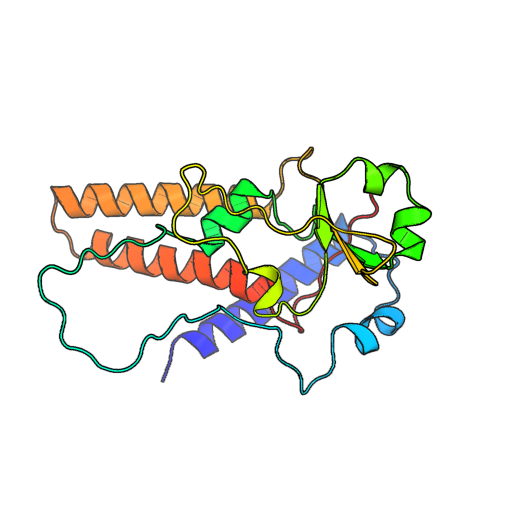 ? -8.075 5.457 22.612 1.00 97.25 166 GLN A O 1
ATOM 1341 N N . GLY A 1 167 ? -6.228 6.664 22.172 1.00 97.88 167 GLY A N 1
ATOM 1342 C CA . GLY A 1 167 ? -5.843 6.887 23.564 1.00 97.88 167 GLY A CA 1
ATOM 1343 C C . GLY A 1 167 ? -6.870 7.731 24.315 1.00 97.88 167 GLY A C 1
ATOM 1344 O O . GLY A 1 167 ? -7.330 7.324 25.380 1.00 97.88 167 GLY A O 1
ATOM 1345 N N . GLN A 1 168 ? -7.295 8.847 23.720 1.00 98.19 168 GLN A N 1
ATOM 1346 C CA . GLN A 1 168 ? -8.324 9.717 24.292 1.00 98.19 168 GLN A CA 1
ATOM 1347 C C . GLN A 1 168 ? -9.647 8.971 24.487 1.00 98.19 168 GLN A C 1
ATOM 1349 O O . GLN A 1 168 ? -10.179 8.964 25.589 1.00 98.19 168 GLN A O 1
ATOM 1354 N N . TYR A 1 169 ? -10.126 8.230 23.481 1.00 97.88 169 TYR A N 1
ATOM 1355 C CA . TYR A 1 169 ? -11.350 7.435 23.618 1.00 97.88 169 TYR A CA 1
ATOM 1356 C C . TYR A 1 169 ? -11.261 6.395 24.745 1.00 97.88 169 TYR A C 1
ATOM 1358 O O . TYR A 1 169 ? -12.232 6.182 25.469 1.00 97.88 169 TYR A O 1
ATOM 1366 N N . LYS A 1 170 ? -10.101 5.748 24.936 1.00 97.12 170 LYS A N 1
ATOM 1367 C CA . LYS A 1 170 ? -9.912 4.794 26.043 1.00 97.12 170 LYS A CA 1
ATOM 1368 C C . LYS A 1 170 ? -10.103 5.455 27.410 1.00 97.12 170 LYS A C 1
ATOM 1370 O O . LYS A 1 170 ? -10.675 4.810 28.285 1.00 97.12 170 LYS A O 1
ATOM 1375 N N . GLN A 1 171 ? -9.644 6.696 27.561 1.00 97.19 171 GLN A N 1
ATOM 1376 C CA . GLN A 1 171 ? -9.690 7.461 28.809 1.00 97.19 171 GLN A CA 1
ATOM 1377 C C . GLN A 1 171 ? -11.055 8.116 29.043 1.00 97.19 171 GLN A C 1
ATOM 1379 O O . GLN A 1 171 ? -11.606 8.005 30.132 1.00 97.19 171 GLN A O 1
ATOM 1384 N N . THR A 1 172 ? -11.607 8.781 28.028 1.00 97.19 172 THR A N 1
ATOM 1385 C CA . THR A 1 172 ? -12.792 9.641 28.172 1.00 97.19 172 THR A CA 1
ATOM 1386 C C . THR A 1 172 ? -14.097 8.944 27.811 1.00 97.19 172 THR A C 1
ATOM 1388 O O . THR A 1 172 ? -15.157 9.383 28.243 1.00 97.19 172 THR A O 1
ATOM 1391 N N . LYS A 1 173 ? -14.039 7.876 27.001 1.00 96.69 173 LYS A N 1
ATOM 1392 C CA . LYS A 1 173 ? -15.200 7.235 26.353 1.00 96.69 173 LYS A CA 1
ATOM 1393 C C . LYS A 1 173 ? -16.029 8.175 25.468 1.00 96.69 173 LYS A C 1
ATOM 1395 O O . LYS A 1 173 ? -17.138 7.819 25.078 1.00 96.69 173 LYS A O 1
ATOM 1400 N N . ASP A 1 174 ? -15.479 9.325 25.088 1.00 96.25 174 ASP A N 1
ATOM 1401 C CA . ASP A 1 174 ? -16.159 10.293 24.231 1.00 96.25 174 ASP A CA 1
ATOM 1402 C C . ASP A 1 174 ? -16.245 9.796 22.777 1.00 96.25 174 ASP A C 1
ATOM 1404 O O . ASP A 1 174 ? -15.244 9.466 22.126 1.00 96.25 174 ASP A O 1
ATOM 1408 N N . VAL A 1 175 ? -17.474 9.771 22.257 1.00 96.19 175 VAL A N 1
ATOM 1409 C CA . VAL A 1 175 ? -17.810 9.330 20.902 1.00 96.19 175 VAL A CA 1
ATOM 1410 C C . VAL A 1 175 ? -17.104 10.144 19.815 1.00 96.19 175 VAL A C 1
ATOM 1412 O O . VAL A 1 175 ? -16.819 9.604 18.744 1.00 96.19 175 VAL A O 1
ATOM 1415 N N . TYR A 1 176 ? -16.754 11.407 20.076 1.00 97.00 176 TYR A N 1
ATOM 1416 C CA . TYR A 1 176 ? -15.981 12.222 19.142 1.00 97.00 176 TYR A CA 1
ATOM 1417 C C . TYR A 1 176 ? -14.651 11.546 18.787 1.00 97.00 176 TYR A C 1
ATOM 1419 O O . TYR A 1 176 ? -14.342 11.349 17.610 1.00 97.00 176 TYR A O 1
ATOM 1427 N N . HIS A 1 177 ? -13.889 11.110 19.795 1.00 96.19 177 HIS A N 1
ATOM 1428 C CA . HIS A 1 177 ? -12.597 10.460 19.581 1.00 96.19 177 HIS A CA 1
ATOM 1429 C C . HIS A 1 177 ? -12.744 9.083 18.919 1.00 96.19 177 HIS A C 1
ATOM 1431 O O . HIS A 1 177 ? -11.901 8.700 18.101 1.00 96.19 177 HIS A O 1
ATOM 1437 N N . TYR A 1 178 ? -13.834 8.364 19.207 1.00 94.50 178 TYR A N 1
ATOM 1438 C CA . TYR A 1 178 ? -14.164 7.120 18.513 1.00 94.50 178 TYR A CA 1
ATOM 1439 C C . TYR A 1 178 ? -14.406 7.345 17.013 1.00 94.50 178 TYR A C 1
ATOM 1441 O O . TYR A 1 178 ? -13.826 6.642 16.182 1.00 94.50 178 TYR A O 1
ATOM 1449 N N . ASN A 1 179 ? -15.207 8.350 16.657 1.00 94.88 179 ASN A N 1
ATOM 1450 C CA . ASN A 1 179 ? -15.511 8.675 15.265 1.00 94.88 179 ASN A CA 1
ATOM 1451 C C . ASN A 1 179 ? -14.282 9.222 14.530 1.00 94.88 179 ASN A C 1
ATOM 1453 O O . ASN A 1 179 ? -13.990 8.789 13.417 1.00 94.88 179 ASN A O 1
ATOM 1457 N N . ALA A 1 180 ? -13.511 10.106 15.169 1.00 95.50 180 ALA A N 1
ATOM 1458 C CA . ALA A 1 180 ? -12.294 10.668 14.594 1.00 95.50 180 ALA A CA 1
ATOM 1459 C C . ALA A 1 180 ? -11.293 9.572 14.192 1.00 95.50 180 ALA A C 1
ATOM 1461 O O . ALA A 1 180 ? -10.817 9.563 13.055 1.00 95.50 180 ALA A O 1
ATOM 1462 N N . GLN A 1 181 ? -11.022 8.587 15.062 1.00 96.06 181 GLN A N 1
ATOM 1463 C CA . GLN A 1 181 ? -10.087 7.510 14.710 1.00 96.06 181 GLN A CA 1
ATOM 1464 C C . GLN A 1 181 ? -10.604 6.600 13.577 1.00 96.06 181 GLN A C 1
ATOM 1466 O O . GLN A 1 181 ? -9.789 6.063 12.822 1.00 96.06 181 GLN A O 1
ATOM 1471 N N . LEU A 1 182 ? -11.929 6.444 13.419 1.00 92.12 182 LEU A N 1
ATOM 1472 C CA . LEU A 1 182 ? -12.523 5.722 12.283 1.00 92.12 182 LEU A CA 1
ATOM 1473 C C . LEU A 1 182 ? -12.382 6.508 10.977 1.00 92.12 182 LEU A C 1
ATOM 1475 O O . LEU A 1 182 ? -11.961 5.937 9.972 1.00 92.12 182 LEU A O 1
ATOM 1479 N N . CYS A 1 183 ? -12.675 7.811 10.991 1.00 93.00 183 CYS A N 1
ATOM 1480 C CA . CYS A 1 183 ? -12.502 8.681 9.828 1.00 93.00 183 CYS A CA 1
ATOM 1481 C C . CYS A 1 183 ? -11.045 8.688 9.356 1.00 93.00 183 CYS A C 1
ATOM 1483 O O . CYS A 1 183 ? -10.779 8.528 8.166 1.00 93.00 183 CYS A O 1
ATOM 1485 N N . ILE A 1 184 ? -10.095 8.777 10.291 1.00 91.56 184 ILE A N 1
ATOM 1486 C CA . ILE A 1 184 ? -8.667 8.710 9.974 1.00 91.56 184 ILE A CA 1
ATOM 1487 C C . ILE A 1 184 ? -8.296 7.337 9.390 1.00 91.56 184 ILE A C 1
ATOM 1489 O O . ILE A 1 184 ? -7.573 7.274 8.400 1.00 91.56 184 ILE A O 1
ATOM 1493 N N . LYS A 1 185 ? -8.826 6.225 9.927 1.00 92.44 185 LYS A N 1
ATOM 1494 C CA . LYS A 1 185 ? -8.619 4.883 9.343 1.00 92.44 185 LYS A CA 1
ATOM 1495 C C . LYS A 1 185 ? -9.072 4.832 7.878 1.00 92.44 185 LYS A C 1
ATOM 1497 O O . LYS A 1 185 ? -8.342 4.315 7.036 1.00 92.44 185 LYS A O 1
ATOM 1502 N N . ILE A 1 186 ? -10.259 5.363 7.578 1.00 87.69 186 ILE A N 1
ATOM 1503 C CA . ILE A 1 186 ? -10.805 5.402 6.214 1.00 87.69 186 ILE A CA 1
ATOM 1504 C C . ILE A 1 186 ? -9.924 6.264 5.309 1.00 87.69 186 ILE A C 1
ATOM 1506 O O . ILE A 1 186 ? -9.599 5.835 4.204 1.00 87.69 186 ILE A O 1
ATOM 1510 N N . LEU A 1 187 ? -9.502 7.439 5.782 1.00 86.94 187 LEU A N 1
ATOM 1511 C CA . LEU A 1 187 ? -8.627 8.342 5.038 1.00 86.94 187 LEU A CA 1
ATOM 1512 C C . LEU A 1 187 ? -7.318 7.651 4.639 1.00 86.94 187 LEU A C 1
ATOM 1514 O O . LEU A 1 187 ? -6.984 7.616 3.458 1.00 86.94 187 LEU A O 1
ATOM 1518 N N . ILE A 1 188 ? -6.608 7.049 5.599 1.00 88.12 188 ILE A N 1
ATOM 1519 C CA . ILE A 1 188 ? -5.313 6.412 5.325 1.00 88.12 188 ILE A CA 1
ATOM 1520 C C . ILE A 1 188 ? -5.484 5.212 4.377 1.00 88.12 188 ILE A C 1
ATOM 1522 O O . ILE A 1 188 ? -4.713 5.060 3.432 1.00 88.12 188 ILE A O 1
ATOM 1526 N N . ASN A 1 189 ? -6.521 4.388 4.562 1.00 85.31 189 ASN A N 1
ATOM 1527 C CA . ASN A 1 189 ? -6.811 3.286 3.636 1.00 85.31 189 ASN A CA 1
ATOM 1528 C C . ASN A 1 189 ? -7.178 3.785 2.227 1.00 85.31 189 ASN A C 1
ATOM 1530 O O . ASN A 1 189 ? -6.877 3.119 1.238 1.00 85.31 189 ASN A O 1
ATOM 1534 N N . SER A 1 190 ? -7.797 4.963 2.122 1.00 82.19 190 SER A N 1
ATOM 1535 C CA . SER A 1 190 ? -8.114 5.583 0.832 1.00 82.19 190 SER A CA 1
ATOM 1536 C C . SER A 1 190 ? -6.857 6.058 0.102 1.00 82.19 190 SER A C 1
ATOM 1538 O O . SER A 1 190 ? -6.814 5.955 -1.118 1.00 82.19 190 SER A O 1
ATOM 1540 N N . LEU A 1 191 ? -5.811 6.505 0.814 1.00 79.69 191 LEU A N 1
ATOM 1541 C CA . LEU A 1 191 ? -4.530 6.884 0.196 1.00 79.69 191 LEU A CA 1
ATOM 1542 C C . LEU A 1 191 ? -3.897 5.711 -0.564 1.00 79.69 191 LEU A C 1
ATOM 1544 O O . LEU A 1 191 ? -3.461 5.884 -1.700 1.00 79.69 191 LEU A O 1
ATOM 1548 N N . TYR A 1 192 ? -3.924 4.510 0.020 1.00 76.50 192 TYR A N 1
ATOM 1549 C CA . TYR A 1 192 ? -3.530 3.284 -0.681 1.00 76.50 192 TYR A CA 1
ATOM 1550 C C . TYR A 1 192 ? -4.398 3.042 -1.928 1.00 76.50 192 TYR A C 1
ATOM 1552 O O . TYR A 1 192 ? -3.875 2.783 -3.010 1.00 76.50 192 TYR A O 1
ATOM 1560 N N . GLY A 1 193 ? -5.723 3.186 -1.808 1.00 73.19 193 GLY A N 1
ATOM 1561 C CA . GLY A 1 193 ? -6.645 3.011 -2.936 1.00 73.19 193 GLY A CA 1
ATOM 1562 C C . GLY A 1 193 ? -6.399 3.989 -4.091 1.00 73.19 193 GLY A C 1
ATOM 1563 O O . GLY A 1 193 ? -6.550 3.617 -5.251 1.00 73.19 193 GLY A O 1
ATOM 1564 N N . VAL A 1 194 ? -5.971 5.220 -3.792 1.00 74.31 194 VAL A N 1
ATOM 1565 C CA . VAL A 1 194 ? -5.580 6.207 -4.809 1.00 74.31 194 VAL A CA 1
ATOM 1566 C C . VAL A 1 194 ? -4.325 5.755 -5.561 1.00 74.31 194 VAL A C 1
ATOM 1568 O O . VAL A 1 194 ? -4.296 5.880 -6.780 1.00 74.31 194 VAL A O 1
ATOM 1571 N N . MET A 1 195 ? -3.333 5.167 -4.882 1.00 71.00 195 MET A N 1
ATOM 1572 C CA . MET A 1 195 ? -2.136 4.615 -5.542 1.00 71.00 195 MET A CA 1
ATOM 1573 C C . MET A 1 195 ? -2.432 3.453 -6.485 1.00 71.00 195 MET A C 1
ATOM 1575 O O . MET A 1 195 ? -1.746 3.290 -7.488 1.00 71.00 195 MET A O 1
ATOM 1579 N N . ALA A 1 196 ? -3.452 2.655 -6.176 1.00 67.00 196 ALA A N 1
ATOM 1580 C CA . ALA A 1 196 ? -3.873 1.533 -7.009 1.00 67.00 196 ALA A CA 1
ATOM 1581 C C . ALA A 1 196 ? -4.848 1.939 -8.132 1.00 67.00 196 ALA A C 1
ATOM 1583 O O . ALA A 1 196 ? -5.274 1.095 -8.925 1.00 67.00 196 ALA A O 1
ATOM 1584 N N . ASN A 1 197 ? -5.250 3.213 -8.201 1.00 66.62 197 ASN A N 1
ATOM 1585 C CA . ASN A 1 197 ? -6.222 3.670 -9.182 1.00 66.62 197 ASN A CA 1
ATOM 1586 C C . ASN A 1 197 ? -5.561 3.851 -10.556 1.00 66.62 197 ASN A C 1
ATOM 1588 O O . ASN A 1 197 ? -4.625 4.625 -10.701 1.00 66.62 197 ASN A O 1
ATOM 1592 N N . LYS A 1 198 ? -6.111 3.196 -11.584 1.00 58.41 198 LYS A N 1
ATOM 1593 C CA . LYS A 1 198 ? -5.658 3.303 -12.983 1.00 58.41 198 LYS A CA 1
ATOM 1594 C C . LYS A 1 198 ? -5.732 4.726 -13.549 1.00 58.41 198 LYS A C 1
ATOM 1596 O O . LYS A 1 198 ? -4.985 5.050 -14.465 1.00 58.41 198 LYS A O 1
ATOM 1601 N N . ASP A 1 199 ? -6.634 5.548 -13.014 1.00 54.22 199 ASP A N 1
ATOM 1602 C CA . ASP A 1 199 ? -6.796 6.960 -13.379 1.00 54.22 199 ASP A CA 1
ATOM 1603 C C . ASP A 1 199 ? -5.802 7.870 -12.621 1.00 54.22 199 ASP A C 1
ATOM 1605 O O . ASP A 1 199 ? -5.671 9.051 -12.941 1.00 54.22 199 ASP A O 1
ATOM 1609 N N . SER A 1 200 ? -5.121 7.343 -11.597 1.00 52.47 200 SER A N 1
ATOM 1610 C CA . SER A 1 200 ? -4.081 8.037 -10.840 1.00 52.47 200 SER A CA 1
ATOM 1611 C C . SER A 1 200 ? -2.727 7.685 -11.449 1.00 52.47 200 SER A C 1
ATOM 1613 O O . SER A 1 200 ? -2.269 6.547 -11.371 1.00 52.47 200 SER A O 1
ATOM 1615 N N . CYS A 1 201 ? -2.091 8.648 -12.112 1.00 46.81 201 CYS A N 1
ATOM 1616 C CA . CYS A 1 201 ? -0.805 8.427 -12.763 1.00 46.81 201 CYS A CA 1
ATOM 1617 C C . CYS A 1 201 ? 0.255 7.996 -11.735 1.00 46.81 201 CYS A C 1
ATOM 1619 O O . CYS A 1 201 ? 0.604 8.775 -10.847 1.00 46.81 201 CYS A O 1
ATOM 1621 N N . LEU A 1 202 ? 0.816 6.794 -11.904 1.00 47.84 202 LEU A N 1
ATOM 1622 C CA . LEU A 1 202 ? 2.114 6.428 -11.337 1.00 47.84 202 LEU A CA 1
ATOM 1623 C C . LEU A 1 202 ? 3.149 7.417 -11.885 1.00 47.84 202 LEU A C 1
ATOM 1625 O O . LEU A 1 202 ? 3.565 7.330 -13.040 1.00 47.84 202 LEU A O 1
ATOM 1629 N N . ALA A 1 203 ? 3.493 8.419 -11.083 1.00 41.53 203 ALA A N 1
ATOM 1630 C CA . ALA A 1 203 ? 4.480 9.412 -11.456 1.00 41.53 203 ALA A CA 1
ATOM 1631 C C . ALA A 1 203 ? 5.877 8.827 -11.231 1.00 41.53 203 ALA A C 1
ATOM 1633 O O . ALA A 1 203 ? 6.301 8.670 -10.096 1.00 41.53 203 ALA A O 1
ATOM 1634 N N . TYR A 1 204 ? 6.567 8.483 -12.314 1.00 40.88 204 TYR A N 1
ATOM 1635 C CA . TYR A 1 204 ? 7.974 8.091 -12.290 1.00 40.88 204 TYR A CA 1
ATOM 1636 C C . TYR A 1 204 ? 8.875 9.263 -11.892 1.00 40.88 204 TYR A C 1
ATOM 1638 O O . TYR A 1 204 ? 8.748 10.351 -12.461 1.00 40.88 204 TYR A O 1
ATOM 1646 N N . SER A 1 205 ? 9.834 9.004 -11.000 1.00 32.72 205 SER A N 1
ATOM 1647 C CA . SER A 1 205 ? 11.040 9.821 -10.852 1.00 32.72 205 SER A CA 1
ATOM 1648 C C . SER A 1 205 ? 12.175 9.194 -11.668 1.00 32.72 205 SER A C 1
ATOM 1650 O O . SER A 1 205 ? 12.480 8.021 -11.443 1.00 32.72 205 SER A O 1
ATOM 1652 N N . PRO A 1 206 ? 12.855 9.942 -12.558 1.00 29.52 206 PRO A N 1
ATOM 1653 C CA . PRO A 1 206 ? 14.181 9.542 -12.995 1.00 29.52 206 PRO A CA 1
ATOM 1654 C C . PRO A 1 206 ? 15.068 9.467 -11.753 1.00 29.52 206 PRO A C 1
ATOM 1656 O O . PRO A 1 206 ? 15.202 10.449 -11.022 1.00 29.52 206 PRO A O 1
ATOM 1659 N N . LEU A 1 207 ? 15.591 8.278 -11.462 1.00 30.94 207 LEU A N 1
ATOM 1660 C CA . LEU A 1 207 ? 16.648 8.137 -10.469 1.00 30.94 207 LEU A CA 1
ATOM 1661 C C . LEU A 1 207 ? 17.887 8.877 -11.016 1.00 30.94 207 LEU A C 1
ATOM 1663 O O . LEU A 1 207 ? 18.188 8.698 -12.202 1.00 30.94 207 LEU A O 1
ATOM 1667 N N . PRO A 1 208 ? 18.537 9.745 -10.220 1.00 31.50 208 PRO A N 1
ATOM 1668 C CA . PRO A 1 208 ? 19.794 10.384 -10.604 1.00 31.50 208 PRO A CA 1
ATOM 1669 C C . PRO A 1 208 ? 20.934 9.373 -10.771 1.00 31.50 208 PRO A C 1
ATOM 1671 O O . PRO A 1 208 ? 20.898 8.309 -10.108 1.00 31.50 208 PRO A O 1
#

Secondary structure (DSSP, 8-state):
--HHHHHHHHIIIIIHHHHHHHIIIII-----HHHHHHHH--TT-PPP------------SSPPP---TTHHHHHHHHTT--GGGEEEEEHHHHHT-HHHHTSEEEE-S---GGGG---TTSS-----PPBP-TTT-SEEEEE--SS--HHHHHHHHHHHHHHHHHHHHHHH--HHHHHHHHHHHHHHHHHHHHHT-TTS---PPPP-

Sequence (208 aa):
MGNSSFLLELFKTYGTCLGFFVNTHFLKSPIDTRKYASVFVTKNQTYQGALNYCIPEKAYDDVSVMDFASMYPSALLSSNLCYGTCTIMTRDEWLACPAAQNLKTIAYRVHGEKDFEINTFEESPTFQYPPFDPQTDAFAIVINEQTEAFLPHIVKHFIDLRKHHQGQYKQTKDVYHYNAQLCIKILINSLYGVMANKDSCLAYSPLP

InterPro domains:
  IPR006134 DNA-directed DNA polymerase, family B, multifunctional domain [PF00136] (43-202)
  IPR006172 DNA-directed DNA polymerase, family B [PR00106] (63-76)
  IPR006172 DNA-directed DNA polymerase, family B [PR00106] (181-193)
  IPR023211 DNA polymerase, palm domain superfamily [G3DSA:3.90.1600.10] (34-124)
  IPR043502 DNA/RNA polymerase superfamily [SSF56672] (33-201)
  IPR050240 DNA polymerase type-B [PTHR10322] (42-200)

Radius of gyration: 20.14 Å; chains: 1; bounding box: 49×49×53 Å

Foldseek 3Di:
DDCPVVVVVVCVVVVVVVLVVCCVPPFVDPDPCVVCCVVQPPVPDAADDDDDDDDDDDDDPPDDDDDDDLVVLVVCQVQVDDLAFKDKDFLVRCVVDPVQVPFAKAADDDDDVVQVPDDPDDPDPDNDGDGDDSVPGGMIIGGHPPDRHDLNVVSVVLVVVLVVLVVVCVVPVDVVSVVSSVVSSVVSVVVSVLVSDPVNDSRDHDDD

Organism: Nephila pilipes (NCBI:txid299642)